Protein AF-A0AAD5AHT9-F1 (afdb_monomer)

InterPro domains:
  IPR001863 Glypican [PF01153] (102-291)
  IPR001863 Glypican [PTHR10822] (102-290)
  IPR036790 Frizzled cysteine-rich domain superfamily [SSF63501] (239-284)

Secondary structure (DSSP, 8-state):
--------------------------SSSSTTTHHHHHHHHHHHHHHTTS---SHHHHHHHHHHHHHHHHHHHHHHHHHHHHHTTS-SS-SSS-------HHHHHHHHHHHHHHHHHHHHHHHHTHHHHTTTHHHHHHHHHHHHHHTT----HHHHHHHHHHHHHHHHHHHHTTTSPPPHHHHHHHHHHHHHH-TTTTHHHHHHHHHHHHHHHHHHHHHHHHHHHHHHHHHTT-PPPHHHHHHHHHHHTHHHHTT-SS-PPPHHHHHHHHHHHTHHHHTTHHHHHHHHHHHHHHHHHHHHHHHHHHHHTT-

Nearest PDB structures (foldseek):
  4ywt-assembly4_D  TM=7.785E-01  e=5.151E-11  Homo sapiens
  4bwe-assembly4_D  TM=7.833E-01  e=8.887E-11  Homo sapiens
  4bwe-assembly2_B  TM=7.949E-01  e=1.388E-10  Homo sapiens
  3odn-assembly1_A  TM=7.698E-01  e=1.533E-10  Drosophila melanogaster
  4ad7-assembly4_D  TM=7.527E-01  e=2.064E-10  Homo sapiens

Mean predicted aligned error: 17.93 Å

Foldseek 3Di:
DDDDDDDDDDDDDDDDDDDDDDDDDDPPPPVVVVVVVVVVVVVVVVVVVVPPPPVVVVVVVVVVVVLVVVLVVVLVVLVVVLCVVPDDPDPDDDPDCPPLLLVVVLVLLVVLLVLLVVLCCVVVNPLCVVVVVLVVVLSVLLNCVLVPHPDDLLVSLVVSVLVVVVSVCCVVCVVDDDDPVNSVVCVVCCVVVVPVPCCSVVVSVLSVLLSVLSSCLSVLVVVVVVVSVVLSPDRWDPVLSVLVCCQPPVCVVVVNDPDHGDPVSVVVSVCVRCVVVVVCVVVVCVSVVCNVVSVVSNVSSVVVSVVSSVD

pLDDT: mean 70.24, std 22.36, range [27.34, 94.19]

Sequence (311 aa):
MTRKKKDGENEEDEDEVDEEDEYGQDEEDEDRKDTNEKAEEDENGRMRKLNGNEDENDEEDKDEKDKDKKDKDVEDEQIEEDNDGEDEEAENGQGEEDGNGQE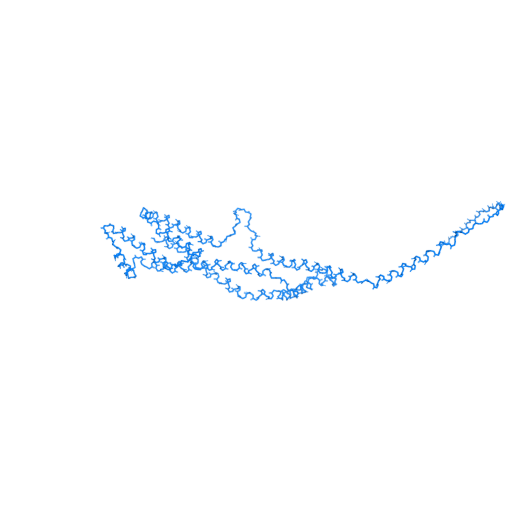FFLELLDNSEKSLNHMFVRTYGNLFIQNSEIFEDLFSELRRYYTGGNVNLEEMLGDFWAKLLEKMLQLLNSQFSFTDEYFECVSKYTDQLKPFGDTPHKLKVQITRALAAARTLVQGLMVGREVANRVAKVNVSPGCSKALTRMFYCPYCGGFVDLKPCRSYCQNVMKGCLANQADLDPEWNVFIGSFPHSLSAVYVLYMFCDLILAL

Structure (mmCIF, N/CA/C/O backbone):
data_AF-A0AAD5AHT9-F1
#
_entry.id   AF-A0AAD5AHT9-F1
#
loop_
_atom_site.group_PDB
_atom_site.id
_atom_site.type_symbol
_atom_site.label_atom_id
_atom_site.label_alt_id
_atom_site.label_comp_id
_atom_site.label_asym_id
_atom_site.label_entity_id
_atom_site.label_seq_id
_atom_site.pdbx_PDB_ins_code
_atom_site.Cartn_x
_atom_site.Cartn_y
_atom_site.Cartn_z
_atom_site.occupancy
_atom_site.B_iso_or_equiv
_atom_site.auth_seq_id
_atom_site.auth_comp_id
_atom_site.auth_asym_id
_atom_site.auth_atom_id
_atom_site.pdbx_PDB_model_num
ATOM 1 N N . MET A 1 1 ? 35.259 48.152 -95.025 1.00 35.50 1 MET A N 1
ATOM 2 C CA . MET A 1 1 ? 36.166 48.080 -96.192 1.00 35.50 1 MET A CA 1
ATOM 3 C C . MET A 1 1 ? 37.215 49.174 -96.072 1.00 35.50 1 MET A C 1
ATOM 5 O O . MET A 1 1 ? 36.844 50.326 -95.914 1.00 35.50 1 MET A O 1
ATOM 9 N N . THR A 1 2 ? 38.489 48.773 -96.149 1.00 36.78 2 THR A N 1
ATOM 10 C CA . THR A 1 2 ? 39.709 49.582 -96.378 1.00 36.78 2 THR A CA 1
ATOM 11 C C . THR A 1 2 ? 40.069 50.724 -95.418 1.00 36.78 2 THR A C 1
ATOM 13 O O . THR A 1 2 ? 39.383 51.739 -95.385 1.00 36.78 2 THR A O 1
ATOM 16 N N . ARG A 1 3 ? 41.268 50.631 -94.819 1.00 27.34 3 ARG A N 1
ATOM 17 C CA . ARG A 1 3 ? 42.400 51.599 -94.888 1.00 27.34 3 ARG A CA 1
ATOM 18 C C . ARG A 1 3 ? 43.568 51.025 -94.048 1.00 27.34 3 ARG A C 1
ATOM 20 O O . ARG A 1 3 ? 43.296 50.500 -92.982 1.00 27.34 3 ARG A O 1
ATOM 27 N N . LYS A 1 4 ? 44.803 50.854 -94.567 1.00 31.34 4 LYS A N 1
ATOM 28 C CA . LYS A 1 4 ? 45.859 51.873 -94.866 1.00 31.34 4 LYS A CA 1
ATOM 29 C C . LYS A 1 4 ? 46.182 52.686 -93.600 1.00 31.34 4 LYS A C 1
ATOM 31 O O . LYS A 1 4 ? 45.239 53.128 -92.970 1.00 31.34 4 LYS A O 1
ATOM 36 N N . LYS A 1 5 ? 47.409 53.024 -93.201 1.00 34.28 5 LYS A N 1
ATOM 37 C CA . LYS A 1 5 ? 48.757 53.188 -93.796 1.00 34.28 5 LYS A CA 1
ATOM 38 C C . LYS A 1 5 ? 49.670 53.561 -92.569 1.00 34.28 5 LYS A C 1
ATOM 40 O O . LYS A 1 5 ? 49.091 54.008 -91.587 1.00 34.28 5 LYS A O 1
ATOM 45 N N . LYS A 1 6 ? 50.979 53.227 -92.504 1.00 32.97 6 LYS A N 1
ATOM 46 C CA . LYS A 1 6 ? 52.147 54.105 -92.850 1.00 32.97 6 LYS A CA 1
ATOM 47 C C . LYS A 1 6 ? 52.210 55.366 -91.948 1.00 32.97 6 LYS A C 1
ATOM 49 O O . LYS A 1 6 ? 51.162 55.939 -91.703 1.00 32.97 6 LYS A O 1
ATOM 54 N N . ASP A 1 7 ? 53.308 55.856 -91.384 1.00 30.92 7 ASP A N 1
ATOM 55 C CA . ASP A 1 7 ? 54.740 55.997 -91.714 1.00 30.92 7 ASP A CA 1
ATOM 56 C C . ASP A 1 7 ? 55.450 56.275 -90.343 1.00 30.92 7 ASP A C 1
ATOM 58 O O . ASP A 1 7 ? 54.752 56.614 -89.390 1.00 30.92 7 ASP A O 1
ATOM 62 N N . GLY A 1 8 ? 56.744 56.081 -90.073 1.00 30.16 8 GLY A N 1
ATOM 63 C CA . GLY A 1 8 ? 57.942 56.332 -90.878 1.00 30.16 8 GLY A CA 1
ATOM 64 C C . GLY A 1 8 ? 58.622 57.640 -90.427 1.00 30.16 8 GLY A C 1
ATOM 65 O O . GLY A 1 8 ? 57.911 58.613 -90.204 1.00 30.16 8 GLY A O 1
ATOM 66 N N . GLU A 1 9 ? 59.965 57.613 -90.384 1.00 33.44 9 GLU A N 1
ATOM 67 C CA . GLU A 1 9 ? 60.947 58.724 -90.254 1.00 33.44 9 GLU A CA 1
ATOM 68 C C . GLU A 1 9 ? 61.362 59.105 -88.809 1.00 33.44 9 GLU A C 1
ATOM 70 O O . GLU A 1 9 ? 60.505 59.252 -87.944 1.00 33.44 9 GLU A O 1
ATOM 75 N N . ASN A 1 10 ? 62.642 59.291 -88.444 1.00 28.75 10 ASN A N 1
ATOM 76 C CA . ASN A 1 10 ? 63.934 59.336 -89.166 1.00 28.75 10 ASN A CA 1
ATOM 77 C C . ASN A 1 10 ? 65.096 59.286 -88.126 1.00 28.75 10 ASN A C 1
ATOM 79 O O . ASN A 1 10 ? 64.847 59.661 -86.981 1.00 28.75 10 ASN A O 1
ATOM 83 N N . GLU A 1 11 ? 66.227 58.603 -88.404 1.00 33.28 11 GLU A N 1
ATOM 84 C CA . GLU A 1 11 ? 67.582 59.147 -88.766 1.00 33.28 11 GLU A CA 1
ATOM 85 C C . GLU A 1 11 ? 68.204 60.044 -87.670 1.00 33.28 11 GLU A C 1
ATOM 87 O O . GLU A 1 11 ? 67.501 60.877 -87.111 1.00 33.28 11 GLU A O 1
ATOM 92 N N . GLU A 1 12 ? 69.480 60.025 -87.274 1.00 32.91 12 GLU A N 1
ATOM 93 C CA . GLU A 1 12 ? 70.781 59.414 -87.636 1.00 32.91 12 GLU A CA 1
ATOM 94 C C . GLU A 1 12 ? 71.684 59.719 -86.400 1.00 32.91 12 GLU A C 1
ATOM 96 O O . GLU A 1 12 ? 71.485 60.744 -85.744 1.00 32.91 12 GLU A O 1
ATOM 101 N N . ASP A 1 13 ? 72.389 58.736 -85.836 1.00 30.25 13 ASP A N 1
ATOM 102 C CA . ASP A 1 13 ? 73.846 58.497 -85.931 1.00 30.25 13 ASP A CA 1
ATOM 103 C C . ASP A 1 13 ? 74.769 59.659 -85.502 1.00 30.25 13 ASP A C 1
ATOM 105 O O . ASP A 1 13 ? 74.733 60.732 -86.090 1.00 30.25 13 ASP A O 1
ATOM 109 N N . GLU A 1 14 ? 75.634 59.398 -84.508 1.00 32.56 14 GLU A N 1
ATOM 110 C CA . GLU A 1 14 ? 77.026 59.894 -84.413 1.00 32.56 14 GLU A CA 1
ATOM 111 C C . GLU A 1 14 ? 77.779 59.159 -83.269 1.00 32.56 14 GLU A C 1
ATOM 113 O O . GLU A 1 14 ? 77.597 59.446 -82.087 1.00 32.56 14 GLU A O 1
ATOM 118 N N . ASP A 1 15 ? 78.489 58.097 -83.670 1.00 30.47 15 ASP A N 1
ATOM 119 C CA . ASP A 1 15 ? 79.901 57.708 -83.447 1.00 30.47 15 ASP A CA 1
ATOM 120 C C . ASP A 1 15 ? 80.700 57.924 -82.127 1.00 30.47 15 ASP A C 1
ATOM 122 O O . ASP A 1 15 ? 80.578 58.914 -81.415 1.00 30.47 15 ASP A O 1
ATOM 126 N N . GLU A 1 16 ? 81.656 56.982 -81.972 1.00 32.25 16 GLU A N 1
ATOM 127 C CA . GLU A 1 16 ? 82.880 56.874 -81.128 1.00 32.25 16 GLU A CA 1
ATOM 128 C C . GLU A 1 16 ? 82.761 56.080 -79.791 1.00 32.25 16 GLU A C 1
ATOM 130 O O . GLU A 1 16 ? 82.118 56.548 -78.856 1.00 32.25 16 GLU A O 1
ATOM 135 N N . VAL A 1 17 ? 83.230 54.817 -79.614 1.00 30.42 17 VAL A N 1
ATOM 136 C CA . VAL A 1 17 ? 84.519 54.106 -79.929 1.00 30.42 17 VAL A CA 1
ATOM 137 C C . VAL A 1 17 ? 85.671 54.706 -79.100 1.00 30.42 17 VAL A C 1
ATOM 139 O O . VAL A 1 17 ? 85.875 55.907 -79.184 1.00 30.42 17 VAL A O 1
ATOM 142 N N . ASP A 1 18 ? 86.498 54.048 -78.281 1.00 30.16 18 ASP A N 1
ATOM 143 C CA . ASP A 1 18 ? 86.775 52.676 -77.816 1.00 30.16 18 ASP A CA 1
ATOM 144 C C . ASP A 1 18 ? 87.644 52.830 -76.535 1.00 30.16 18 ASP A C 1
ATOM 146 O O . ASP A 1 18 ? 88.311 53.854 -76.392 1.00 30.16 18 ASP A O 1
ATOM 150 N N . GLU A 1 19 ? 87.672 51.841 -75.631 1.00 33.06 19 GLU A N 1
ATOM 151 C CA . GLU A 1 19 ? 88.914 51.199 -75.129 1.00 33.06 19 GLU A CA 1
ATOM 152 C C . GLU A 1 19 ? 88.630 50.210 -73.972 1.00 33.06 19 GLU A C 1
ATOM 154 O O . GLU A 1 19 ? 88.207 50.562 -72.871 1.00 33.06 19 GLU A O 1
ATOM 159 N N . GLU A 1 20 ? 88.837 48.949 -74.349 1.00 30.64 20 GLU A N 1
ATOM 160 C CA . GLU A 1 20 ? 89.205 47.705 -73.659 1.00 30.64 20 GLU A CA 1
ATOM 161 C C . GLU A 1 20 ? 89.665 47.777 -72.181 1.00 30.64 20 GLU A C 1
ATOM 163 O O . GLU A 1 20 ? 90.483 48.609 -71.804 1.00 30.64 20 GLU A O 1
ATOM 168 N N . ASP A 1 21 ? 89.168 46.849 -71.342 1.00 30.23 21 ASP A N 1
ATOM 169 C CA . ASP A 1 21 ? 89.981 45.752 -70.764 1.00 30.23 21 ASP A CA 1
ATOM 170 C C . ASP A 1 21 ? 89.249 44.976 -69.635 1.00 30.23 21 ASP A C 1
ATOM 172 O O . ASP A 1 21 ? 89.055 45.462 -68.525 1.00 30.23 21 ASP A O 1
ATOM 176 N N . GLU A 1 22 ? 88.850 43.748 -69.992 1.00 33.94 22 GLU A N 1
ATOM 177 C CA . GLU A 1 22 ? 88.986 42.441 -69.310 1.00 33.94 22 GLU A CA 1
ATOM 178 C C . GLU A 1 22 ? 88.694 42.217 -67.794 1.00 33.94 22 GLU A C 1
ATOM 180 O O . GLU A 1 22 ? 89.069 42.992 -66.921 1.00 33.94 22 GLU A O 1
ATOM 185 N N . TYR A 1 23 ? 88.161 41.006 -67.520 1.00 31.31 23 TYR A N 1
ATOM 186 C CA . TYR A 1 23 ? 87.681 40.361 -66.269 1.00 31.31 23 TYR A CA 1
ATOM 187 C C . TYR A 1 23 ? 86.207 40.654 -65.923 1.00 31.31 23 TYR A C 1
ATOM 189 O O . TYR A 1 23 ? 85.861 41.771 -65.578 1.00 31.31 23 TYR A O 1
ATOM 197 N N . GLY A 1 24 ? 85.253 39.720 -65.922 1.00 33.62 24 GLY A N 1
ATOM 198 C CA . GLY A 1 24 ? 85.266 38.265 -66.042 1.00 33.62 24 GLY A CA 1
ATOM 199 C C . GLY A 1 24 ? 83.993 37.715 -65.375 1.00 33.62 24 GLY A C 1
ATOM 200 O O . GLY A 1 24 ? 83.681 38.132 -64.272 1.00 33.62 24 GLY A O 1
ATOM 201 N N . GLN A 1 25 ? 83.303 36.792 -66.058 1.00 46.47 25 GLN A N 1
ATOM 202 C CA . GLN A 1 25 ? 82.467 35.715 -65.495 1.00 46.47 25 GLN A CA 1
ATOM 203 C C . GLN A 1 25 ? 81.404 36.095 -64.441 1.00 46.47 25 GLN A C 1
ATOM 205 O O . GLN A 1 25 ? 81.721 36.002 -63.268 1.00 46.47 25 GLN A O 1
ATOM 210 N N . ASP A 1 26 ? 80.148 36.389 -64.822 1.00 43.53 26 ASP A N 1
ATOM 211 C CA . ASP A 1 26 ? 79.025 36.417 -63.848 1.00 43.53 26 ASP A CA 1
ATOM 212 C C . ASP A 1 26 ? 77.586 36.229 -64.418 1.00 43.53 26 ASP A C 1
ATOM 214 O O . ASP A 1 26 ? 76.627 36.440 -63.687 1.00 43.53 26 ASP A O 1
ATOM 218 N N . GLU A 1 27 ? 77.358 35.783 -65.669 1.00 42.41 27 GLU A N 1
ATOM 219 C CA . GLU A 1 27 ? 75.971 35.660 -66.208 1.00 42.41 27 GLU A CA 1
ATOM 220 C C . GLU A 1 27 ? 75.638 34.352 -66.965 1.00 42.41 27 GLU A C 1
ATOM 222 O O . GLU A 1 27 ? 74.689 34.301 -67.741 1.00 42.41 27 GLU A O 1
ATOM 227 N N . GLU A 1 28 ? 76.352 33.247 -66.716 1.00 44.19 28 GLU A N 1
ATOM 228 C CA . GLU A 1 28 ? 75.927 31.909 -67.201 1.00 44.19 28 GLU A CA 1
ATOM 229 C C . GLU A 1 28 ? 75.549 30.922 -66.069 1.00 44.19 28 GLU A C 1
ATOM 231 O O . GLU A 1 28 ? 75.275 29.750 -66.331 1.00 44.19 28 GLU A O 1
ATOM 236 N N . ASP A 1 29 ? 75.466 31.392 -64.814 1.00 42.50 29 ASP A N 1
ATOM 237 C CA . ASP A 1 29 ? 75.153 30.576 -63.622 1.00 42.50 29 ASP A CA 1
ATOM 238 C C . ASP A 1 29 ? 73.731 30.779 -63.040 1.00 42.50 29 ASP A C 1
ATOM 240 O O . ASP A 1 29 ? 73.363 30.082 -62.087 1.00 42.50 29 ASP A O 1
ATOM 244 N N . GLU A 1 30 ? 72.892 31.661 -63.605 1.00 44.91 30 GLU A N 1
ATOM 245 C CA . GLU A 1 30 ? 71.495 31.836 -63.146 1.00 44.91 30 GLU A CA 1
ATOM 246 C C . GLU A 1 30 ? 70.483 30.910 -63.855 1.00 44.91 30 GLU A C 1
ATOM 248 O O . GLU A 1 30 ? 69.597 30.371 -63.196 1.00 44.91 30 GLU A O 1
ATOM 253 N N . ASP A 1 31 ? 70.672 30.549 -65.130 1.00 42.12 31 ASP A N 1
ATOM 254 C CA . ASP A 1 31 ? 69.712 29.682 -65.852 1.00 42.12 31 ASP A CA 1
ATOM 255 C C . ASP A 1 31 ? 69.856 28.168 -65.552 1.00 42.12 31 ASP A C 1
ATOM 257 O O . ASP A 1 31 ? 69.001 27.349 -65.917 1.00 42.12 31 ASP A O 1
ATOM 261 N N . ARG A 1 32 ? 70.922 27.753 -64.848 1.00 42.69 32 ARG A N 1
ATOM 262 C CA . ARG A 1 32 ? 71.144 26.345 -64.450 1.00 42.69 32 ARG A CA 1
ATOM 263 C C . ARG A 1 32 ? 70.692 26.020 -63.023 1.00 42.69 32 ARG A C 1
ATOM 265 O O . ARG A 1 32 ? 70.650 24.842 -62.665 1.00 42.69 32 ARG A O 1
ATOM 272 N N . LYS A 1 33 ? 70.328 27.023 -62.217 1.00 43.31 33 LYS A N 1
ATOM 273 C CA . LYS A 1 33 ? 69.711 26.809 -60.894 1.00 43.31 33 LYS A CA 1
ATOM 274 C C . LYS A 1 33 ? 68.194 26.636 -60.994 1.00 43.31 33 LYS A C 1
ATOM 276 O O . LYS A 1 33 ? 67.670 25.688 -60.413 1.00 43.31 33 LYS A O 1
ATOM 281 N N . ASP A 1 34 ? 67.529 27.400 -61.856 1.00 44.69 34 ASP A N 1
ATOM 282 C CA . ASP A 1 34 ? 66.066 27.339 -62.015 1.00 44.69 34 ASP A CA 1
ATOM 283 C C . ASP A 1 34 ? 65.551 26.056 -62.690 1.00 44.69 34 ASP A C 1
ATOM 285 O O . ASP A 1 34 ? 64.390 25.669 -62.531 1.00 44.69 34 ASP A O 1
ATOM 289 N N . THR A 1 35 ? 66.404 25.342 -63.430 1.00 49.34 35 THR A N 1
ATOM 290 C CA . THR A 1 35 ? 66.031 24.061 -64.057 1.00 49.34 35 THR A CA 1
ATOM 291 C C . THR A 1 35 ? 66.242 22.842 -63.156 1.00 49.34 35 THR A C 1
ATOM 293 O O . THR A 1 35 ? 65.642 21.801 -63.423 1.00 49.34 35 THR A O 1
ATOM 296 N N . ASN A 1 36 ? 67.017 22.960 -62.070 1.00 44.22 36 ASN A N 1
ATOM 297 C CA . ASN A 1 36 ? 67.243 21.868 -61.114 1.00 44.22 36 ASN A CA 1
ATOM 298 C C . ASN A 1 36 ? 66.326 21.959 -59.877 1.00 44.22 36 ASN A C 1
ATOM 300 O O . ASN A 1 36 ? 65.909 20.923 -59.367 1.00 44.22 36 ASN A O 1
ATOM 304 N N . GLU A 1 37 ? 65.917 23.163 -59.456 1.00 46.12 37 GLU A N 1
ATOM 305 C CA . GLU A 1 37 ? 64.915 23.343 -58.385 1.00 46.12 37 GLU A CA 1
ATOM 306 C C . GLU A 1 37 ? 63.532 22.805 -58.803 1.00 46.12 37 GLU A C 1
ATOM 308 O O . GLU A 1 37 ? 62.828 22.164 -58.025 1.00 46.12 37 GLU A O 1
ATOM 313 N N . LYS A 1 38 ? 63.183 22.946 -60.088 1.00 43.34 38 LYS A N 1
ATOM 314 C CA . LYS A 1 38 ? 61.909 22.464 -60.646 1.00 43.34 38 LYS A CA 1
ATOM 315 C C . LYS A 1 38 ? 61.847 20.944 -60.856 1.00 43.34 38 LYS A C 1
ATOM 317 O O . LYS A 1 38 ? 60.758 20.395 -60.996 1.00 43.34 38 LYS A O 1
ATOM 322 N N . ALA A 1 39 ? 62.995 20.262 -60.889 1.00 44.88 39 ALA A N 1
ATOM 323 C CA . ALA A 1 39 ? 63.073 18.805 -61.022 1.00 44.88 39 ALA A CA 1
ATOM 324 C C . ALA A 1 39 ? 63.055 18.089 -59.655 1.00 44.88 39 ALA A C 1
ATOM 326 O O . ALA A 1 39 ? 62.464 17.013 -59.546 1.00 44.88 39 ALA A O 1
ATOM 327 N N . GLU A 1 40 ? 63.615 18.696 -58.599 1.00 45.56 40 GLU A N 1
ATOM 328 C CA . GLU A 1 40 ? 63.532 18.165 -57.226 1.00 45.56 40 GLU A CA 1
ATOM 329 C C . GLU A 1 40 ? 62.139 18.351 -56.586 1.00 45.56 40 GLU A C 1
ATOM 331 O O . GLU A 1 40 ? 61.738 17.542 -55.742 1.00 45.56 40 GLU A O 1
ATOM 336 N N . GLU A 1 41 ? 61.351 19.347 -57.012 1.00 47.91 41 GLU A N 1
ATOM 337 C CA . GLU A 1 41 ? 59.953 19.509 -56.573 1.00 47.91 41 GLU A CA 1
ATOM 338 C C . GLU A 1 41 ? 58.996 18.461 -57.177 1.00 47.91 41 GLU A C 1
ATOM 340 O O . GLU A 1 41 ? 58.074 18.005 -56.493 1.00 47.91 41 GLU A O 1
ATOM 345 N N . ASP A 1 42 ? 59.237 18.000 -58.410 1.00 49.56 42 ASP A N 1
ATOM 346 C CA . ASP A 1 42 ? 58.380 17.011 -59.086 1.00 49.56 42 ASP A CA 1
ATOM 347 C C . ASP A 1 42 ? 58.656 15.558 -58.629 1.00 49.56 42 ASP A C 1
ATOM 349 O O . ASP A 1 42 ? 57.725 14.746 -58.549 1.00 49.56 42 ASP A O 1
ATOM 353 N N . GLU A 1 43 ? 59.891 15.209 -58.233 1.00 47.09 43 GLU A N 1
ATOM 354 C CA . GLU A 1 43 ? 60.187 13.905 -57.602 1.00 47.09 43 GLU A CA 1
ATOM 355 C C . GLU A 1 43 ? 59.699 13.833 -56.143 1.00 47.09 43 GLU A C 1
ATOM 357 O O . GLU A 1 43 ? 59.099 12.826 -55.744 1.00 47.09 43 GLU A O 1
ATOM 362 N N . ASN A 1 44 ? 59.824 14.919 -55.367 1.00 42.34 44 ASN A N 1
ATOM 363 C CA . ASN A 1 44 ? 59.235 15.001 -54.023 1.00 42.34 44 ASN A CA 1
ATOM 364 C C . ASN A 1 44 ? 57.696 15.055 -54.052 1.00 42.34 44 ASN A C 1
ATOM 366 O O . ASN A 1 44 ? 57.040 14.504 -53.162 1.00 42.34 44 ASN A O 1
ATOM 370 N N . GLY A 1 45 ? 57.097 15.641 -55.094 1.00 43.75 45 GLY A N 1
ATOM 371 C CA . GLY A 1 45 ? 55.649 15.627 -55.327 1.00 43.75 45 GLY A CA 1
ATOM 372 C C . GLY A 1 45 ? 55.093 14.247 -55.706 1.00 43.75 45 GLY A C 1
ATOM 373 O O . GLY A 1 45 ? 53.937 13.937 -55.402 1.00 43.75 45 GLY A O 1
ATOM 374 N N . ARG A 1 46 ? 55.910 13.379 -56.320 1.00 42.28 46 ARG A N 1
ATOM 375 C CA . ARG A 1 46 ? 55.515 12.013 -56.707 1.00 42.28 46 ARG A CA 1
ATOM 376 C C . ARG A 1 46 ? 55.760 10.977 -55.605 1.00 42.28 46 ARG A C 1
ATOM 378 O O . ARG A 1 46 ? 54.957 10.056 -55.481 1.00 42.28 46 ARG A O 1
ATOM 385 N N . MET A 1 47 ? 56.778 11.164 -54.758 1.00 41.38 47 MET A N 1
ATOM 386 C CA . MET A 1 47 ? 57.003 10.342 -53.554 1.00 41.38 47 MET A CA 1
ATOM 387 C C . MET A 1 47 ? 56.027 10.657 -52.407 1.00 41.38 47 MET A C 1
ATOM 389 O O . MET A 1 47 ? 55.696 9.757 -51.639 1.00 41.38 47 MET A O 1
ATOM 393 N N . ARG A 1 48 ? 55.462 11.875 -52.324 1.00 46.00 48 ARG A N 1
ATOM 394 C CA . ARG A 1 48 ? 54.346 12.170 -51.395 1.00 46.00 48 ARG A CA 1
ATOM 395 C C . ARG A 1 48 ? 53.018 11.520 -51.798 1.00 46.00 48 ARG A C 1
ATOM 397 O O . ARG A 1 48 ? 52.207 11.235 -50.930 1.00 46.00 48 ARG A O 1
ATOM 404 N N . LYS A 1 49 ? 52.804 11.217 -53.085 1.00 46.19 49 LYS A N 1
ATOM 405 C CA . LYS A 1 49 ? 51.576 10.555 -53.578 1.00 46.19 49 LYS A CA 1
ATOM 406 C C . LYS A 1 49 ? 51.572 9.028 -53.451 1.00 46.19 49 LYS A C 1
ATOM 408 O O . LYS A 1 49 ? 50.560 8.410 -53.758 1.00 46.19 49 LYS A O 1
ATOM 413 N N . LEU A 1 50 ? 52.676 8.417 -53.018 1.00 44.50 50 LEU A N 1
ATOM 414 C CA . LEU A 1 50 ? 52.748 6.975 -52.745 1.00 44.50 50 LEU A CA 1
ATOM 415 C C . LEU A 1 50 ? 52.838 6.644 -51.245 1.00 44.50 50 LEU A C 1
ATOM 417 O O . LEU A 1 50 ? 52.751 5.474 -50.895 1.00 44.50 50 LEU A O 1
ATOM 421 N N . ASN A 1 51 ? 52.939 7.659 -50.378 1.00 43.50 51 ASN A N 1
ATOM 422 C CA . ASN A 1 51 ? 52.886 7.530 -48.916 1.00 43.50 51 ASN A CA 1
ATOM 423 C C . ASN A 1 51 ? 51.642 8.212 -48.304 1.00 43.50 51 ASN A C 1
ATOM 425 O O . ASN A 1 51 ? 51.647 8.561 -47.128 1.00 43.50 51 ASN A O 1
ATOM 429 N N . GLY A 1 52 ? 50.573 8.397 -49.083 1.00 39.47 52 GLY A N 1
ATOM 430 C CA . GLY A 1 52 ? 49.268 8.835 -48.580 1.00 39.47 52 GLY A CA 1
ATOM 431 C C . GLY A 1 52 ? 48.520 7.686 -47.904 1.00 39.47 52 GLY A C 1
ATOM 432 O O . GLY A 1 52 ? 47.552 7.188 -48.456 1.00 39.47 52 GLY A O 1
ATOM 433 N N . ASN A 1 53 ? 49.004 7.260 -46.736 1.00 43.06 53 ASN A N 1
ATOM 434 C CA . ASN A 1 53 ? 48.273 6.423 -45.773 1.00 43.06 53 ASN A CA 1
ATOM 435 C C . ASN A 1 53 ? 47.703 7.282 -44.618 1.00 43.06 53 ASN A C 1
ATOM 437 O O . ASN A 1 53 ? 47.427 6.765 -43.537 1.00 43.06 53 ASN A O 1
ATOM 441 N N . GLU A 1 54 ? 47.579 8.598 -44.812 1.00 43.09 54 GLU A N 1
ATOM 442 C CA . GLU A 1 54 ? 47.053 9.528 -43.798 1.00 43.09 54 GLU A CA 1
ATOM 443 C C . GLU A 1 54 ? 45.615 9.990 -44.106 1.00 43.09 54 GLU A C 1
ATOM 445 O O . GLU A 1 54 ? 44.882 10.293 -43.175 1.00 43.09 54 GLU A O 1
ATOM 450 N N . ASP A 1 55 ? 45.146 9.914 -45.359 1.00 39.66 55 ASP A N 1
ATOM 451 C CA . ASP A 1 55 ? 43.781 10.342 -45.717 1.00 39.66 55 ASP A CA 1
ATOM 452 C C . ASP A 1 55 ? 42.699 9.263 -45.471 1.00 39.66 55 ASP A C 1
ATOM 454 O O . ASP A 1 55 ? 41.537 9.607 -45.279 1.00 39.66 55 ASP A O 1
ATOM 458 N N . GLU A 1 56 ? 43.052 7.968 -45.427 1.00 40.91 56 GLU A N 1
ATOM 459 C CA . GLU A 1 56 ? 42.092 6.902 -45.060 1.00 40.91 56 GLU A CA 1
ATOM 460 C C . GLU A 1 56 ? 41.800 6.894 -43.547 1.00 40.91 56 GLU A C 1
ATOM 462 O O . GLU A 1 56 ? 40.675 6.610 -43.146 1.00 40.91 56 GLU A O 1
ATOM 467 N N . ASN A 1 57 ? 42.770 7.287 -42.710 1.00 36.62 57 ASN A N 1
ATOM 468 C CA . ASN A 1 57 ? 42.584 7.354 -41.257 1.00 36.62 57 ASN A CA 1
ATOM 469 C C . ASN A 1 57 ? 41.798 8.605 -40.823 1.00 36.62 57 ASN A C 1
ATOM 471 O O . ASN A 1 57 ? 41.056 8.534 -39.856 1.00 36.62 57 ASN A O 1
ATOM 475 N N . ASP A 1 58 ? 41.897 9.731 -41.542 1.00 39.47 58 ASP A N 1
ATOM 476 C CA . ASP A 1 58 ? 41.171 10.971 -41.206 1.00 39.47 58 ASP A CA 1
ATOM 477 C C . ASP A 1 58 ? 39.681 10.954 -41.622 1.00 39.47 58 ASP A C 1
ATOM 479 O O . ASP A 1 58 ? 38.864 11.668 -41.026 1.00 39.47 58 ASP A O 1
ATOM 483 N N . GLU A 1 59 ? 39.305 10.173 -42.646 1.00 43.62 59 GLU A N 1
ATOM 484 C CA . GLU A 1 59 ? 37.896 9.868 -42.952 1.00 43.62 59 GLU A CA 1
ATOM 485 C C . GLU A 1 59 ? 37.332 8.834 -41.965 1.00 43.62 59 GLU A C 1
ATOM 487 O O . GLU A 1 59 ? 36.253 9.070 -41.420 1.00 43.62 59 GLU A O 1
ATOM 492 N N . GLU A 1 60 ? 38.086 7.775 -41.633 1.00 42.44 60 GLU A N 1
ATOM 493 C CA . GLU A 1 60 ? 37.694 6.816 -40.587 1.00 42.44 60 GLU A CA 1
ATOM 494 C C . GLU A 1 60 ? 37.565 7.480 -39.197 1.00 42.44 60 GLU A C 1
ATOM 496 O O . GLU A 1 60 ? 36.583 7.224 -38.504 1.00 42.44 60 GLU A O 1
ATOM 501 N N . ASP A 1 61 ? 38.454 8.408 -38.816 1.00 41.62 61 ASP A N 1
ATOM 502 C CA . ASP A 1 61 ? 38.426 9.128 -37.527 1.00 41.62 61 ASP A CA 1
ATOM 503 C C . ASP A 1 61 ? 37.286 10.163 -37.427 1.00 41.62 61 ASP A C 1
ATOM 505 O O . ASP A 1 61 ? 36.792 10.462 -36.330 1.00 41.62 61 ASP A O 1
ATOM 509 N N . LYS A 1 62 ? 36.863 10.758 -38.554 1.00 45.00 62 LYS A N 1
ATOM 510 C CA . LYS A 1 62 ? 35.663 11.616 -38.606 1.00 45.00 62 LYS A CA 1
ATOM 511 C C . LYS A 1 62 ? 34.395 10.781 -38.534 1.00 45.00 62 LYS A C 1
ATOM 513 O O . LYS A 1 62 ? 33.490 11.143 -37.783 1.00 45.00 62 LYS A O 1
ATOM 518 N N . ASP A 1 63 ? 34.360 9.663 -39.252 1.00 49.56 63 ASP A N 1
ATOM 519 C CA . ASP A 1 63 ? 33.249 8.719 -39.222 1.00 49.56 63 ASP A CA 1
ATOM 520 C C . ASP A 1 63 ? 33.100 8.066 -37.837 1.00 49.56 63 ASP A C 1
ATOM 522 O O . ASP A 1 63 ? 31.975 7.872 -37.377 1.00 49.56 63 ASP A O 1
ATOM 526 N N . GLU A 1 64 ? 34.199 7.786 -37.127 1.00 52.56 64 GLU A N 1
ATOM 527 C CA . GLU A 1 64 ? 34.188 7.236 -35.764 1.00 52.56 64 GLU A CA 1
ATOM 528 C C . GLU A 1 64 ? 33.740 8.284 -34.728 1.00 52.56 64 GLU A C 1
ATOM 530 O O . GLU A 1 64 ? 32.869 7.998 -33.907 1.00 52.56 64 GLU A O 1
ATOM 535 N N . LYS A 1 65 ? 34.203 9.542 -34.827 1.00 44.81 65 LYS A N 1
ATOM 536 C CA . LYS A 1 65 ? 33.729 10.642 -33.958 1.00 44.81 65 LYS A CA 1
ATOM 537 C C . LYS A 1 65 ? 32.267 11.018 -34.181 1.00 44.81 65 LYS A C 1
ATOM 539 O O . LYS A 1 65 ? 31.564 11.316 -33.214 1.00 44.81 65 LYS A O 1
ATOM 544 N N . ASP A 1 66 ? 31.802 11.032 -35.428 1.00 52.78 66 ASP A N 1
ATOM 545 C CA . ASP A 1 66 ? 30.399 11.311 -35.737 1.00 52.78 66 ASP A CA 1
ATOM 546 C C . ASP A 1 66 ? 29.489 10.147 -35.330 1.00 52.78 66 ASP A C 1
ATOM 548 O O . ASP A 1 66 ? 28.332 10.378 -34.979 1.00 52.78 66 ASP A O 1
ATOM 552 N N . LYS A 1 67 ? 30.002 8.913 -35.330 1.00 47.59 67 LYS A N 1
ATOM 553 C CA . LYS A 1 67 ? 29.308 7.722 -34.832 1.00 47.59 67 LYS A CA 1
ATOM 554 C C . LYS A 1 67 ? 29.198 7.715 -33.305 1.00 47.59 67 LYS A C 1
ATOM 556 O O . LYS A 1 67 ? 28.091 7.554 -32.802 1.00 47.59 67 LYS A O 1
ATOM 561 N N . ASP A 1 68 ? 30.280 8.011 -32.583 1.00 50.69 68 ASP A N 1
ATOM 562 C CA . ASP A 1 68 ? 30.282 8.124 -31.114 1.00 50.69 68 ASP A CA 1
ATOM 563 C C . ASP A 1 68 ? 29.374 9.253 -30.606 1.00 50.69 68 ASP A C 1
ATOM 565 O O . ASP A 1 68 ? 28.733 9.135 -29.561 1.00 50.69 68 ASP A O 1
ATOM 569 N N . LYS A 1 69 ? 29.301 10.368 -31.343 1.00 48.19 69 LYS A N 1
ATOM 570 C CA . LYS A 1 69 ? 28.423 11.492 -31.001 1.00 48.19 69 LYS A CA 1
ATOM 571 C C . LYS A 1 69 ? 26.936 11.137 -31.129 1.00 48.19 69 LYS A C 1
ATOM 573 O O . LYS A 1 69 ? 26.131 11.690 -30.396 1.00 48.19 69 LYS A O 1
ATOM 578 N N . LYS A 1 70 ? 26.587 10.193 -32.004 1.00 50.84 70 LYS A N 1
ATOM 579 C CA . LYS A 1 70 ? 25.196 9.847 -32.335 1.00 50.84 70 LYS A CA 1
ATOM 580 C C . LYS A 1 70 ? 24.691 8.561 -31.712 1.00 50.84 70 LYS A C 1
ATOM 582 O O . LYS A 1 70 ? 23.493 8.452 -31.505 1.00 50.84 70 LYS A O 1
ATOM 587 N N . ASP A 1 71 ? 25.573 7.615 -31.387 1.00 53.16 71 ASP A N 1
ATOM 588 C CA . ASP A 1 71 ? 25.234 6.583 -30.403 1.00 53.16 71 ASP A CA 1
ATOM 589 C C . ASP A 1 71 ? 24.803 7.284 -29.094 1.00 53.16 71 ASP A C 1
ATOM 591 O O . ASP A 1 71 ? 23.816 6.879 -28.495 1.00 53.16 71 ASP A O 1
ATOM 595 N N . LYS A 1 72 ? 25.433 8.427 -28.763 1.00 51.28 72 LYS A N 1
ATOM 596 C CA . LYS A 1 72 ? 24.959 9.376 -27.744 1.00 51.28 72 LYS A CA 1
ATOM 597 C C . LYS A 1 72 ? 23.626 10.042 -28.071 1.00 51.28 72 LYS A C 1
ATOM 599 O O . LYS A 1 72 ? 22.742 9.950 -27.247 1.00 51.28 72 LYS A O 1
ATOM 604 N N . ASP A 1 73 ? 23.449 10.657 -29.243 1.00 51.47 73 ASP A N 1
ATOM 605 C CA . ASP A 1 73 ? 22.175 11.325 -29.581 1.00 51.47 73 ASP A CA 1
ATOM 606 C C . ASP A 1 73 ? 20.970 10.346 -29.603 1.00 51.47 73 ASP A C 1
ATOM 608 O O . ASP A 1 73 ? 19.864 10.734 -29.253 1.00 51.47 73 ASP A O 1
ATOM 612 N N . VAL A 1 74 ? 21.167 9.073 -29.980 1.00 54.19 74 VAL A N 1
ATOM 613 C CA . VAL A 1 74 ? 20.130 8.017 -29.931 1.00 54.19 74 VAL A CA 1
ATOM 614 C C . VAL A 1 74 ? 19.898 7.519 -28.504 1.00 54.19 74 VAL A C 1
ATOM 616 O O . VAL A 1 74 ? 18.754 7.258 -28.139 1.00 54.19 74 VAL A O 1
ATOM 619 N N . GLU A 1 75 ? 20.957 7.380 -27.698 1.00 53.59 75 GLU A N 1
ATOM 620 C CA . GLU A 1 75 ? 20.830 7.119 -26.257 1.00 53.59 75 GLU A CA 1
ATOM 621 C C . GLU A 1 75 ? 20.107 8.281 -25.551 1.00 53.59 75 GLU A C 1
ATOM 623 O O . GLU A 1 75 ? 19.229 8.029 -24.733 1.00 53.59 75 GLU A O 1
ATOM 628 N N . ASP A 1 76 ? 20.400 9.529 -25.920 1.00 4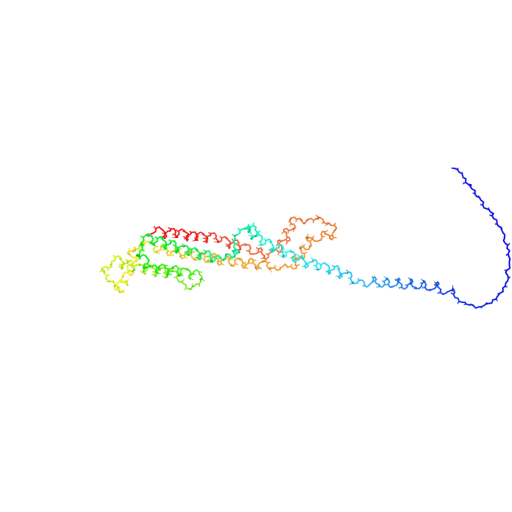5.16 76 ASP A N 1
ATOM 629 C CA . ASP A 1 76 ? 19.809 10.749 -25.368 1.00 45.16 76 ASP A CA 1
ATOM 630 C C . ASP A 1 76 ? 18.341 10.922 -25.827 1.00 45.16 76 ASP A C 1
ATOM 632 O O . ASP A 1 76 ? 17.490 11.173 -24.981 1.00 45.16 76 ASP A O 1
ATOM 636 N N . GLU A 1 77 ? 17.987 10.679 -27.102 1.00 52.28 77 GLU A N 1
ATOM 637 C CA . GLU A 1 77 ? 16.583 10.676 -27.578 1.00 52.28 77 GLU A CA 1
ATOM 638 C C . GLU A 1 77 ? 15.749 9.539 -26.948 1.00 52.28 77 GLU A C 1
ATOM 640 O O . GLU A 1 77 ? 14.572 9.738 -26.648 1.00 52.28 77 GLU A O 1
ATOM 645 N N . GLN A 1 78 ? 16.332 8.354 -26.700 1.00 47.56 78 GLN A N 1
ATOM 646 C CA . GLN A 1 78 ? 15.649 7.285 -25.951 1.00 47.56 78 GLN A CA 1
ATOM 647 C C . GLN A 1 78 ? 15.417 7.657 -24.483 1.00 47.56 78 GLN A C 1
ATOM 649 O O . GLN A 1 78 ? 14.408 7.257 -23.911 1.00 47.56 78 GLN A O 1
ATOM 654 N N . ILE A 1 79 ? 16.332 8.415 -23.876 1.00 45.03 79 ILE A N 1
ATOM 655 C CA . ILE A 1 79 ? 16.177 8.923 -22.510 1.00 45.03 79 ILE A CA 1
ATOM 656 C C . ILE A 1 79 ? 15.160 10.077 -22.466 1.00 45.03 79 ILE A C 1
ATOM 658 O O . ILE A 1 79 ? 14.437 10.185 -21.479 1.00 45.03 79 ILE A O 1
ATOM 662 N N . GLU A 1 80 ? 15.066 10.920 -23.498 1.00 41.16 80 GLU A N 1
ATOM 663 C CA . GLU A 1 80 ? 14.079 12.009 -23.566 1.00 41.16 80 GLU A CA 1
ATOM 664 C C . GLU A 1 80 ? 12.642 11.486 -23.781 1.00 41.16 80 GLU A C 1
ATOM 666 O O . GLU A 1 80 ? 11.761 11.854 -23.005 1.00 41.16 80 GLU A O 1
ATOM 671 N N . GLU A 1 81 ? 12.395 10.536 -24.699 1.00 48.34 81 GLU A N 1
ATOM 672 C CA . GLU A 1 81 ? 11.039 9.966 -24.887 1.00 48.34 81 GLU A CA 1
ATOM 673 C C . GLU A 1 81 ? 10.537 9.170 -23.658 1.00 48.34 81 GLU A C 1
ATOM 675 O O . GLU A 1 81 ? 9.331 9.120 -23.404 1.00 48.34 81 GLU A O 1
ATOM 680 N N . ASP A 1 82 ? 11.438 8.566 -22.870 1.00 43.84 82 ASP A N 1
ATOM 681 C CA . ASP A 1 82 ? 11.093 7.854 -21.628 1.00 43.84 82 ASP A CA 1
ATOM 682 C C . ASP A 1 82 ? 10.810 8.814 -20.442 1.00 43.84 82 ASP A C 1
ATOM 684 O O . ASP A 1 82 ? 10.175 8.401 -19.466 1.00 43.84 82 ASP A O 1
ATOM 688 N N . ASN A 1 83 ? 11.238 10.086 -20.521 1.00 40.78 83 ASN A N 1
ATOM 689 C CA . ASN A 1 83 ? 11.021 11.131 -19.501 1.00 40.78 83 ASN A CA 1
ATOM 690 C C . ASN A 1 83 ? 9.894 12.128 -19.850 1.00 40.78 83 ASN A C 1
ATOM 692 O O . ASN A 1 83 ? 9.409 12.825 -18.960 1.00 40.78 83 ASN A O 1
ATOM 696 N N . ASP A 1 84 ? 9.395 12.148 -21.091 1.00 35.25 84 ASP A N 1
ATOM 697 C CA . ASP A 1 84 ? 8.290 13.016 -21.555 1.00 35.25 84 ASP A CA 1
ATOM 698 C C . ASP A 1 84 ? 6.923 12.752 -20.869 1.00 35.25 84 ASP A C 1
ATOM 700 O O . ASP A 1 84 ? 5.898 13.347 -21.211 1.00 35.25 84 ASP A O 1
ATOM 704 N N . GLY A 1 85 ? 6.875 11.858 -19.878 1.00 38.03 85 GLY A N 1
ATOM 705 C CA . GLY A 1 85 ? 5.719 11.653 -19.006 1.00 38.03 85 GLY A CA 1
ATOM 706 C C . GLY A 1 85 ? 5.653 12.567 -17.776 1.00 38.03 85 GLY A C 1
ATOM 707 O O . GLY A 1 85 ? 4.621 12.537 -17.103 1.00 38.03 85 GLY A O 1
ATOM 708 N N . GLU A 1 86 ? 6.702 13.338 -17.455 1.00 44.91 86 GLU A N 1
ATOM 709 C CA . GLU A 1 86 ? 6.778 14.073 -16.177 1.00 44.91 86 GLU A CA 1
ATOM 710 C C . GLU A 1 86 ? 6.731 15.608 -16.259 1.00 44.91 86 GLU A C 1
ATOM 712 O O . GLU A 1 86 ? 6.380 16.219 -15.255 1.00 44.91 86 GLU A O 1
ATOM 717 N N . ASP A 1 87 ? 6.922 16.259 -17.408 1.00 40.34 87 ASP A N 1
ATOM 718 C CA . ASP A 1 87 ? 7.080 17.722 -17.414 1.00 40.34 87 ASP A CA 1
ATOM 719 C C . ASP A 1 87 ? 6.193 18.449 -18.436 1.00 40.34 87 ASP A C 1
ATOM 721 O O . ASP A 1 87 ? 6.650 18.799 -19.517 1.00 40.34 87 ASP A O 1
ATOM 725 N N . GLU A 1 88 ? 4.936 18.765 -18.077 1.00 37.69 88 GLU A N 1
ATOM 726 C CA . GLU A 1 88 ? 4.273 19.975 -18.618 1.00 37.69 88 GLU A CA 1
ATOM 727 C C . GLU A 1 88 ? 3.070 20.541 -17.816 1.00 37.69 88 GLU A C 1
ATOM 729 O O . GLU A 1 88 ? 2.241 21.258 -18.370 1.00 37.69 88 GLU A O 1
ATOM 734 N N . GLU A 1 89 ? 2.970 20.329 -16.494 1.00 35.62 89 GLU A N 1
ATOM 735 C CA . GLU A 1 89 ? 2.060 21.129 -15.639 1.00 35.62 89 GLU A CA 1
ATOM 736 C C . GLU A 1 89 ? 2.679 21.467 -14.268 1.00 35.62 89 GLU A C 1
ATOM 738 O O . GLU A 1 89 ? 2.226 20.998 -13.228 1.00 35.62 89 GLU A O 1
ATOM 743 N N . ALA A 1 90 ? 3.700 22.332 -14.231 1.00 34.16 90 ALA A N 1
ATOM 744 C CA . ALA A 1 90 ? 4.199 22.877 -12.963 1.00 34.16 90 ALA A CA 1
ATOM 745 C C . ALA A 1 90 ? 4.744 24.313 -13.074 1.00 34.16 90 ALA A C 1
ATOM 747 O O . ALA A 1 90 ? 5.902 24.584 -12.783 1.00 34.16 90 ALA A O 1
ATOM 748 N N . GLU A 1 91 ? 3.883 25.284 -13.392 1.00 38.69 91 GLU A N 1
ATOM 749 C CA . GLU A 1 91 ? 4.127 26.682 -13.000 1.00 38.69 91 GLU A CA 1
ATOM 750 C C . GLU A 1 91 ? 2.883 27.300 -12.349 1.00 38.69 91 GLU A C 1
ATOM 752 O O . GLU A 1 91 ? 2.195 28.156 -12.905 1.00 38.69 91 GLU A O 1
ATOM 757 N N . ASN A 1 92 ? 2.582 26.840 -11.132 1.00 32.66 92 ASN A N 1
ATOM 758 C CA . ASN A 1 92 ? 2.365 27.704 -9.967 1.00 32.66 92 ASN A CA 1
ATOM 759 C C . ASN A 1 92 ? 1.979 26.867 -8.739 1.00 32.66 92 ASN A C 1
ATOM 761 O O . ASN A 1 92 ? 0.818 26.521 -8.549 1.00 32.66 92 ASN A O 1
ATOM 765 N N . GLY A 1 93 ? 2.957 26.657 -7.855 1.00 35.69 93 GLY A N 1
ATOM 766 C CA . GLY A 1 93 ? 2.725 26.388 -6.439 1.00 35.69 93 GLY A CA 1
ATOM 767 C C . GLY A 1 93 ? 2.404 24.946 -6.062 1.00 35.69 93 GLY A C 1
ATOM 768 O O . GLY A 1 93 ? 1.270 24.658 -5.724 1.00 35.69 93 GLY A O 1
ATOM 769 N N . GLN A 1 94 ? 3.427 24.103 -5.968 1.00 29.72 94 GLN A N 1
ATOM 770 C CA . GLN A 1 94 ? 3.642 23.137 -4.885 1.00 29.72 94 GLN A CA 1
ATOM 771 C C . GLN A 1 94 ? 5.058 22.586 -5.055 1.00 29.72 94 GLN A C 1
ATOM 773 O O . GLN A 1 94 ? 5.603 22.619 -6.156 1.00 29.72 94 GLN A O 1
ATOM 778 N N . GLY A 1 95 ? 5.706 22.232 -3.945 1.00 31.12 95 GLY A N 1
ATOM 779 C CA . GLY A 1 95 ? 7.047 21.663 -3.982 1.00 31.12 95 GLY A CA 1
ATOM 780 C C . GLY A 1 95 ? 7.085 20.432 -4.880 1.00 31.12 95 GLY A C 1
ATOM 781 O O . GLY A 1 95 ? 6.061 19.801 -5.099 1.00 31.12 95 GLY A O 1
ATOM 782 N N . GLU A 1 96 ? 8.277 20.145 -5.379 1.00 37.12 96 GLU A N 1
ATOM 783 C CA . GLU A 1 96 ? 8.713 18.878 -5.960 1.00 37.12 96 GLU A CA 1
ATOM 784 C C . GLU A 1 96 ? 8.084 17.697 -5.185 1.00 37.12 96 GLU A C 1
ATOM 786 O O . GLU A 1 96 ? 8.600 17.253 -4.159 1.00 37.12 96 GLU A O 1
ATOM 791 N N . GLU A 1 97 ? 6.897 17.252 -5.611 1.00 44.06 97 GLU A N 1
ATOM 792 C CA . GLU A 1 97 ? 6.221 16.073 -5.079 1.00 44.06 97 GLU A CA 1
ATOM 793 C C . GLU A 1 97 ? 6.860 14.873 -5.767 1.00 44.06 97 GLU A C 1
ATOM 795 O O . GLU A 1 97 ? 6.296 14.242 -6.657 1.00 44.06 97 GLU A O 1
ATOM 800 N N . ASP A 1 98 ? 8.062 14.536 -5.304 1.00 41.94 98 ASP A N 1
ATOM 801 C CA . ASP A 1 98 ? 8.640 13.202 -5.427 1.00 41.94 98 ASP A CA 1
ATOM 802 C C . ASP A 1 98 ? 7.794 12.280 -4.517 1.00 41.94 98 ASP A C 1
ATOM 804 O O . ASP A 1 98 ? 8.204 11.833 -3.443 1.00 41.94 98 ASP A O 1
ATOM 808 N N . GLY A 1 99 ? 6.515 12.134 -4.883 1.00 50.50 99 GLY A N 1
ATOM 809 C CA . GLY A 1 99 ? 5.450 11.551 -4.086 1.00 50.50 99 GLY A CA 1
ATOM 810 C C . GLY A 1 99 ? 5.679 10.060 -3.956 1.00 50.50 99 GLY A C 1
ATOM 811 O O . GLY A 1 99 ? 5.130 9.249 -4.703 1.00 50.50 99 GLY A O 1
ATOM 812 N N . ASN A 1 100 ? 6.519 9.675 -3.001 1.00 67.56 100 ASN A N 1
ATOM 813 C CA . ASN A 1 100 ? 6.700 8.293 -2.611 1.00 67.56 100 ASN A CA 1
ATOM 814 C C . ASN A 1 100 ? 5.306 7.726 -2.321 1.00 67.56 100 ASN A C 1
ATOM 816 O O . ASN A 1 100 ? 4.662 8.157 -1.372 1.00 67.56 100 ASN A O 1
ATOM 820 N N . GLY A 1 101 ? 4.821 6.755 -3.104 1.00 69.44 101 GLY A N 1
ATOM 821 C CA . GLY A 1 101 ? 3.487 6.173 -2.899 1.00 69.44 101 GLY A CA 1
ATOM 822 C C . GLY A 1 101 ? 3.255 5.677 -1.462 1.00 69.44 101 GLY A C 1
ATOM 823 O O . GLY A 1 101 ? 2.118 5.525 -1.028 1.00 69.44 101 GLY A O 1
ATOM 824 N N . GLN A 1 102 ? 4.321 5.469 -0.681 1.00 76.19 102 GLN A N 1
ATOM 825 C CA . GLN A 1 102 ? 4.242 5.243 0.761 1.00 76.19 102 GLN A CA 1
ATOM 826 C C . GLN A 1 102 ? 3.601 6.403 1.538 1.00 76.19 102 GLN A C 1
ATOM 828 O O . GLN A 1 102 ? 2.786 6.145 2.420 1.00 76.19 102 GLN A O 1
ATOM 833 N N . GLU A 1 103 ? 3.934 7.647 1.211 1.00 83.88 103 GLU A N 1
ATOM 834 C CA . GLU A 1 103 ? 3.426 8.853 1.865 1.00 83.88 103 GLU A CA 1
ATOM 835 C C . GLU A 1 103 ? 1.915 8.996 1.687 1.00 83.88 103 GLU A C 1
ATOM 837 O O . GLU A 1 103 ? 1.208 9.159 2.677 1.00 83.88 103 GLU A O 1
ATOM 842 N N . PHE A 1 104 ? 1.401 8.774 0.474 1.00 82.81 104 PHE A N 1
ATOM 843 C CA . PHE A 1 104 ? -0.038 8.812 0.196 1.00 82.81 104 PHE A CA 1
ATOM 844 C C . PHE A 1 104 ? -0.847 7.870 1.105 1.00 82.81 104 PHE A C 1
ATOM 846 O O . PHE A 1 104 ? -1.843 8.262 1.712 1.00 82.81 104 PHE A O 1
ATOM 853 N N . PHE A 1 105 ? -0.420 6.611 1.248 1.00 82.56 105 PHE A N 1
ATOM 854 C CA . PHE A 1 105 ? -1.130 5.649 2.101 1.00 82.56 105 PHE A CA 1
ATOM 855 C C . PHE A 1 105 ? -1.000 5.952 3.595 1.00 82.56 105 PHE A C 1
ATOM 857 O O . PHE A 1 105 ? -1.932 5.678 4.355 1.00 82.56 105 PHE A O 1
ATOM 864 N N . LEU A 1 106 ? 0.135 6.504 4.027 1.00 88.00 106 LEU A N 1
ATOM 865 C CA . LEU A 1 106 ? 0.306 6.958 5.405 1.00 88.00 106 LEU A CA 1
ATOM 866 C C . LEU A 1 106 ? -0.600 8.155 5.700 1.00 88.00 106 LEU A C 1
ATOM 868 O O . LEU A 1 106 ? -1.272 8.166 6.729 1.00 88.00 106 LEU A O 1
ATOM 872 N N . GLU A 1 107 ? -0.699 9.102 4.771 1.00 86.56 107 GLU A N 1
ATOM 873 C CA . GLU A 1 107 ? -1.603 10.241 4.884 1.00 86.56 107 GLU A CA 1
ATOM 874 C C . GLU A 1 107 ? -3.070 9.791 4.939 1.00 86.56 107 GLU A C 1
ATOM 876 O O . GLU A 1 107 ? -3.850 10.290 5.752 1.00 86.56 107 GLU A O 1
ATOM 881 N N . LEU A 1 108 ? -3.450 8.787 4.139 1.00 84.44 108 LEU A N 1
ATOM 882 C CA . LEU A 1 108 ? -4.778 8.180 4.223 1.00 84.44 108 LEU A CA 1
ATOM 883 C C . LEU A 1 108 ? -5.059 7.606 5.612 1.00 84.44 108 LEU A C 1
ATOM 885 O O . LEU A 1 108 ? -6.132 7.865 6.161 1.00 84.44 108 LEU A O 1
ATOM 889 N N . LEU A 1 109 ? -4.124 6.854 6.199 1.00 87.50 109 LEU A N 1
ATOM 890 C CA . LEU A 1 109 ? -4.278 6.319 7.557 1.00 87.50 109 LEU A CA 1
ATOM 891 C C . LEU A 1 109 ? -4.425 7.444 8.592 1.00 87.50 109 LEU A C 1
ATOM 893 O O . LEU A 1 109 ? -5.317 7.375 9.438 1.00 87.50 109 LEU A O 1
ATOM 897 N N . ASP A 1 110 ? -3.629 8.504 8.485 1.00 90.44 110 ASP A N 1
ATOM 898 C CA . ASP A 1 110 ? -3.678 9.646 9.403 1.00 90.44 110 ASP A CA 1
ATOM 899 C C . ASP A 1 110 ? -4.984 10.441 9.283 1.00 90.44 110 ASP A C 1
ATOM 901 O O . ASP A 1 110 ? -5.591 10.827 10.286 1.00 90.44 110 ASP A O 1
ATOM 905 N N . ASN A 1 111 ? -5.460 10.673 8.061 1.00 87.38 111 ASN A N 1
ATOM 906 C CA . ASN A 1 111 ? -6.740 11.337 7.819 1.00 87.38 111 ASN A CA 1
ATOM 907 C C . ASN A 1 111 ? -7.913 10.491 8.339 1.00 87.38 111 ASN A C 1
ATOM 909 O O . ASN A 1 111 ? -8.874 11.029 8.896 1.00 87.38 111 ASN A O 1
ATOM 913 N N . SER A 1 112 ? -7.801 9.167 8.240 1.00 86.00 112 SER A N 1
ATOM 914 C CA . SER A 1 112 ? -8.779 8.218 8.779 1.00 86.00 112 SER A CA 1
ATOM 915 C C . SER A 1 112 ? -8.828 8.255 10.305 1.00 86.00 112 SER A C 1
ATOM 917 O O . SER A 1 112 ? -9.912 8.345 10.883 1.00 86.00 112 SER A O 1
ATOM 919 N N . GLU A 1 113 ? -7.666 8.266 10.962 1.00 91.00 113 GLU A N 1
ATOM 920 C CA . GLU A 1 113 ? -7.556 8.392 12.417 1.00 91.00 113 GLU A CA 1
ATOM 921 C C . GLU A 1 113 ? -8.143 9.717 12.916 1.00 91.00 113 GLU A C 1
ATOM 923 O O . GLU A 1 113 ? -8.932 9.737 13.863 1.00 91.00 113 GLU A O 1
ATOM 928 N N . LYS A 1 114 ? -7.816 10.836 12.256 1.00 90.19 114 LYS A N 1
ATOM 929 C CA . LYS A 1 114 ? -8.370 12.159 12.590 1.00 90.19 114 LYS A CA 1
ATOM 930 C C . LYS A 1 114 ? -9.889 12.188 12.442 1.00 90.19 114 LYS A C 1
ATOM 932 O O . LYS A 1 114 ? -10.575 12.731 13.309 1.00 90.19 114 LYS A O 1
ATOM 937 N N . SER A 1 115 ? -10.415 11.606 11.363 1.00 86.94 115 SER A N 1
ATOM 938 C CA . SER A 1 115 ? -11.854 11.558 11.097 1.00 86.94 115 SER A CA 1
ATOM 939 C C . SER A 1 115 ? -12.595 10.714 12.140 1.00 86.94 115 SER A C 1
ATOM 941 O O . SER A 1 115 ? -13.586 11.181 12.711 1.00 86.94 115 SER A O 1
ATOM 943 N N . LEU A 1 116 ? -12.063 9.528 12.472 1.00 87.62 116 LEU A N 1
ATOM 944 C CA . LEU A 1 116 ? -12.586 8.672 13.542 1.00 87.62 116 LEU A CA 1
ATOM 945 C C . LEU A 1 116 ? -12.602 9.427 14.868 1.00 87.62 116 LEU A C 1
ATOM 947 O O . LEU A 1 116 ? -13.658 9.542 15.486 1.00 87.62 116 LEU A O 1
ATOM 951 N N . ASN A 1 117 ? -11.462 9.993 15.273 1.00 89.19 117 ASN A N 1
ATOM 952 C CA . ASN A 1 117 ? -11.337 10.746 16.518 1.00 89.19 117 ASN A CA 1
ATOM 953 C C . ASN A 1 117 ? -12.352 11.891 16.587 1.00 89.19 117 ASN A C 1
ATOM 955 O O . ASN A 1 117 ? -13.089 12.012 17.564 1.00 89.19 117 ASN A O 1
ATOM 959 N N . HIS A 1 118 ? -12.447 12.711 15.538 1.00 89.25 118 HIS A N 1
ATOM 960 C CA . HIS A 1 118 ? -13.388 13.827 15.492 1.00 89.25 118 HIS A CA 1
ATOM 961 C C . HIS A 1 118 ? -14.846 13.359 15.622 1.00 89.25 118 HIS A C 1
ATOM 963 O O . HIS A 1 118 ? -15.620 13.933 16.396 1.00 89.25 118 HIS A O 1
ATOM 969 N N . MET A 1 119 ? -15.228 12.300 14.901 1.00 86.62 119 MET A N 1
ATOM 970 C CA . MET A 1 119 ? -16.582 11.759 14.976 1.00 86.62 119 MET A CA 1
ATOM 971 C C . MET A 1 119 ? -16.872 11.145 16.349 1.00 86.62 119 MET A C 1
ATOM 973 O O . MET A 1 119 ? -17.907 11.435 16.946 1.00 86.62 119 MET A O 1
ATOM 977 N N . PHE A 1 120 ? -15.960 10.337 16.884 1.00 85.12 120 PHE A N 1
ATOM 978 C CA . PHE A 1 120 ? -16.166 9.614 18.136 1.00 85.12 120 PHE A CA 1
ATOM 979 C C . PHE A 1 120 ? -16.146 10.550 19.346 1.00 85.12 120 PHE A C 1
ATOM 981 O O . PHE A 1 120 ? -16.958 10.380 20.255 1.00 85.12 120 PHE A O 1
ATOM 988 N N . VAL A 1 121 ? -15.319 11.600 19.338 1.00 91.81 121 VAL A N 1
ATOM 989 C CA . VAL A 1 121 ? -15.398 12.679 20.336 1.00 91.81 121 VAL A CA 1
ATOM 990 C C . VAL A 1 121 ? -16.767 13.355 20.287 1.00 91.81 121 VAL A C 1
ATOM 992 O O . VAL A 1 121 ? -17.352 13.631 21.332 1.00 91.81 121 VAL A O 1
ATOM 995 N N . ARG A 1 122 ? -17.323 13.599 19.097 1.00 87.94 122 ARG A N 1
ATOM 996 C CA . ARG A 1 122 ? -18.647 14.220 18.961 1.00 87.94 122 ARG A CA 1
ATOM 997 C C . ARG A 1 122 ? -19.788 13.299 19.410 1.00 87.94 122 ARG A C 1
ATOM 999 O O . ARG A 1 122 ? -20.740 13.788 20.013 1.00 87.94 122 ARG A O 1
ATOM 1006 N N . THR A 1 123 ? -19.704 12.003 19.115 1.00 81.62 123 THR A N 1
ATOM 1007 C CA . THR A 1 123 ? -20.768 11.019 19.387 1.00 81.62 123 THR A CA 1
ATOM 1008 C C . THR A 1 123 ? -20.720 10.484 20.818 1.00 81.62 123 THR A C 1
ATOM 1010 O O . THR A 1 123 ? -21.741 10.447 21.501 1.00 81.62 123 THR A O 1
ATOM 1013 N N . TYR A 1 124 ? -19.536 10.092 21.292 1.00 83.62 124 TYR A N 1
ATOM 1014 C CA . TYR A 1 124 ? -19.331 9.420 22.579 1.00 83.62 124 TYR A CA 1
ATOM 1015 C C . TYR A 1 124 ? -18.712 10.335 23.649 1.00 83.62 124 TYR A C 1
ATOM 1017 O O . TYR A 1 124 ? -18.725 10.004 24.839 1.00 83.62 124 TYR A O 1
ATOM 1025 N N . GLY A 1 125 ? -18.192 11.504 23.265 1.00 89.75 125 GLY A N 1
ATOM 1026 C CA . GLY A 1 125 ? -17.699 12.511 24.201 1.00 89.75 125 GLY A CA 1
ATOM 1027 C C . GLY A 1 125 ? -16.551 12.009 25.071 1.00 89.75 125 GLY A C 1
ATOM 1028 O O . GLY A 1 125 ? -15.605 11.372 24.609 1.00 89.75 125 GLY A O 1
ATOM 1029 N N . ASN A 1 126 ? -16.653 12.295 26.369 1.00 89.44 126 ASN A N 1
ATOM 1030 C CA . ASN A 1 126 ? -15.618 11.978 27.352 1.00 89.44 126 ASN A CA 1
ATOM 1031 C C . ASN A 1 126 ? -15.360 10.466 27.499 1.00 89.44 126 ASN A C 1
ATOM 1033 O O . ASN A 1 126 ? -14.264 10.075 27.888 1.00 89.44 126 ASN A O 1
ATOM 1037 N N . LEU A 1 127 ? -16.348 9.618 27.176 1.00 84.94 127 LEU A N 1
ATOM 1038 C CA . LEU A 1 127 ? -16.193 8.161 27.212 1.00 84.94 127 LEU A CA 1
ATOM 1039 C C . LEU A 1 127 ? -15.113 7.697 26.231 1.00 84.94 127 LEU A C 1
ATOM 1041 O O . LEU A 1 127 ? -14.279 6.864 26.577 1.00 84.94 127 LEU A O 1
ATOM 1045 N N . PHE A 1 128 ? -15.124 8.267 25.026 1.00 87.69 128 PHE A N 1
ATOM 1046 C CA . PHE A 1 128 ? -14.121 7.990 24.011 1.00 87.69 128 PHE A CA 1
ATOM 1047 C C . PHE A 1 128 ? -12.776 8.619 24.367 1.00 87.69 128 PHE A C 1
ATOM 1049 O O . PHE A 1 128 ? -11.777 7.918 24.343 1.00 87.69 128 PHE A O 1
ATOM 1056 N N . ILE A 1 129 ? -12.753 9.893 24.778 1.00 91.25 129 ILE A N 1
ATOM 1057 C CA . ILE A 1 129 ? -11.503 10.601 25.124 1.00 91.25 129 ILE A CA 1
ATOM 1058 C C . ILE A 1 129 ? -10.696 9.842 26.191 1.00 91.25 129 ILE A C 1
ATOM 1060 O O . ILE A 1 129 ? -9.478 9.780 26.114 1.00 91.25 129 ILE A O 1
ATOM 1064 N N . GLN A 1 130 ? -11.359 9.235 27.178 1.00 91.31 130 GLN A N 1
ATOM 1065 C CA . GLN A 1 130 ? -10.678 8.468 28.231 1.00 91.31 130 GLN A CA 1
ATOM 1066 C C . GLN A 1 130 ? -10.137 7.106 27.780 1.00 91.31 130 GLN A C 1
ATOM 1068 O O . GLN A 1 130 ? -9.374 6.490 28.517 1.00 91.31 130 GLN A O 1
ATOM 1073 N N . ASN A 1 131 ? -10.562 6.610 26.619 1.00 89.31 131 ASN A N 1
ATOM 1074 C CA . ASN A 1 131 ? -10.212 5.286 26.107 1.00 89.31 131 ASN A CA 1
ATOM 1075 C C . ASN A 1 131 ? -9.673 5.356 24.663 1.00 89.31 131 ASN A C 1
ATOM 1077 O O . ASN A 1 131 ? -9.648 4.332 23.978 1.00 89.31 131 ASN A O 1
ATOM 1081 N N . SER A 1 132 ? -9.267 6.544 24.190 1.00 92.94 132 SER A N 1
ATOM 1082 C CA . SER A 1 132 ? -8.822 6.762 22.806 1.00 92.94 132 SER A CA 1
ATOM 1083 C C . SER A 1 132 ? -7.545 5.993 22.485 1.00 92.94 132 SER A C 1
ATOM 1085 O O . SER A 1 132 ? -7.384 5.556 21.350 1.00 92.94 132 SER A O 1
ATOM 1087 N N . GLU A 1 133 ? -6.716 5.726 23.501 1.00 94.00 133 GLU A N 1
ATOM 1088 C CA . GLU A 1 133 ? -5.474 4.946 23.411 1.00 94.00 133 GLU A CA 1
ATOM 1089 C C . GLU A 1 133 ? -5.668 3.608 22.674 1.00 94.00 133 GLU A C 1
ATOM 1091 O O . GLU A 1 133 ? -4.830 3.222 21.871 1.00 94.00 133 GLU A O 1
ATOM 1096 N N . ILE A 1 134 ? -6.817 2.936 22.839 1.00 92.19 134 ILE A N 1
ATOM 1097 C CA . ILE A 1 134 ? -7.117 1.664 22.149 1.00 92.19 134 ILE A CA 1
ATOM 1098 C C . ILE A 1 134 ? -7.131 1.838 20.622 1.00 92.19 134 ILE A C 1
ATOM 1100 O O . ILE A 1 134 ? -6.727 0.942 19.880 1.00 92.19 134 ILE A O 1
ATOM 1104 N N . PHE A 1 135 ? -7.635 2.978 20.148 1.00 91.62 135 PHE A N 1
ATOM 1105 C CA . PHE A 1 135 ? -7.712 3.305 18.728 1.00 91.62 135 PHE A CA 1
ATOM 1106 C C . PHE A 1 135 ? -6.393 3.898 18.224 1.00 91.62 135 PHE A C 1
ATOM 1108 O O . PHE A 1 135 ? -5.970 3.556 17.124 1.00 91.62 135 PHE A O 1
ATOM 1115 N N . GLU A 1 136 ? -5.720 4.724 19.027 1.00 94.19 136 GLU A N 1
ATOM 1116 C CA . GLU A 1 136 ? -4.385 5.258 18.711 1.00 94.19 136 GLU A CA 1
ATOM 1117 C C . GLU A 1 136 ? -3.369 4.116 18.509 1.00 94.19 136 GLU A C 1
ATOM 1119 O O . GLU A 1 136 ? -2.643 4.091 17.509 1.00 94.19 136 GLU A O 1
ATOM 1124 N N . ASP A 1 137 ? -3.390 3.108 19.389 1.00 94.19 137 ASP A N 1
ATOM 1125 C CA . ASP A 1 137 ? -2.593 1.882 19.269 1.00 94.19 137 ASP A CA 1
ATOM 1126 C C . ASP A 1 137 ? -2.903 1.126 17.969 1.00 94.19 137 ASP A C 1
ATOM 1128 O O . ASP A 1 137 ? -1.988 0.702 17.258 1.00 94.19 137 ASP A O 1
ATOM 1132 N N . LEU A 1 138 ? -4.189 0.983 17.622 1.00 92.62 138 LEU A N 1
ATOM 1133 C CA . LEU A 1 138 ? -4.614 0.333 16.380 1.00 92.62 138 LEU A CA 1
ATOM 1134 C C . LEU A 1 138 ? -4.016 1.041 15.156 1.00 92.62 138 LEU A C 1
ATOM 1136 O O . LEU A 1 138 ? -3.407 0.391 14.306 1.00 92.62 138 LEU A O 1
ATOM 1140 N N . PHE A 1 139 ? -4.162 2.364 15.054 1.00 92.75 139 PHE A N 1
ATOM 1141 C CA . 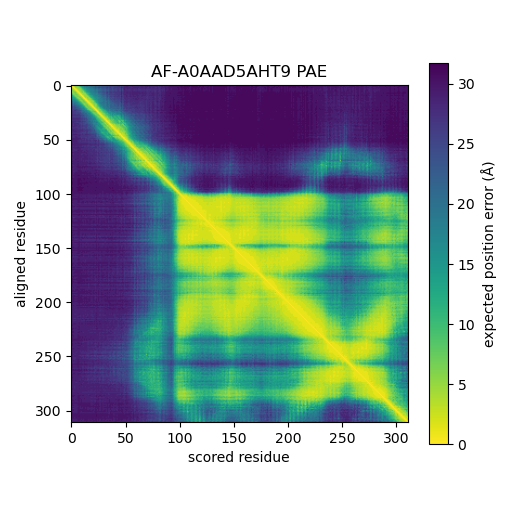PHE A 1 139 ? -3.623 3.120 13.920 1.00 92.75 139 PHE A CA 1
ATOM 1142 C C . PHE A 1 139 ? -2.091 3.114 13.888 1.00 92.75 139 PHE A C 1
ATOM 1144 O O . PHE A 1 139 ? -1.499 3.006 12.811 1.00 92.75 139 PHE A O 1
ATOM 1151 N N . SER A 1 140 ? -1.440 3.150 15.052 1.00 94.19 140 SER A N 1
ATOM 1152 C CA . SER A 1 140 ? 0.012 2.994 15.171 1.00 94.19 140 SER A CA 1
ATOM 1153 C C . SER A 1 140 ? 0.488 1.659 14.586 1.00 94.19 140 SER A C 1
ATOM 1155 O O . SER A 1 140 ? 1.405 1.622 13.760 1.00 94.19 140 SER A O 1
ATOM 1157 N N . GLU A 1 141 ? -0.191 0.561 14.920 1.00 93.00 141 GLU A N 1
ATOM 1158 C CA . GLU A 1 141 ? 0.131 -0.763 14.393 1.00 93.00 141 GLU A CA 1
ATOM 1159 C C . GLU A 1 141 ? -0.170 -0.908 12.892 1.00 93.00 141 GLU A C 1
ATOM 1161 O O . GLU A 1 141 ? 0.608 -1.539 12.170 1.00 93.00 141 GLU A O 1
ATOM 1166 N N . LEU A 1 142 ? -1.242 -0.286 12.385 1.00 91.12 142 LEU A N 1
ATOM 1167 C CA . LEU A 1 142 ? -1.541 -0.250 10.945 1.00 91.12 142 LEU A CA 1
ATOM 1168 C C . LEU A 1 142 ? -0.430 0.468 10.160 1.00 91.12 142 LEU A C 1
ATOM 1170 O O . LEU A 1 142 ? 0.037 -0.049 9.139 1.00 91.12 142 LEU A O 1
ATOM 1174 N N . ARG A 1 143 ? 0.060 1.610 10.664 1.00 91.31 143 ARG A N 1
ATOM 1175 C CA . ARG A 1 143 ? 1.224 2.315 10.096 1.00 91.31 143 ARG A CA 1
ATOM 1176 C C . ARG A 1 143 ? 2.491 1.458 10.158 1.00 91.31 143 ARG A C 1
ATOM 1178 O O . ARG A 1 143 ? 3.236 1.379 9.177 1.00 91.31 143 ARG A O 1
ATOM 1185 N N . ARG A 1 144 ? 2.729 0.772 11.282 1.00 91.25 144 ARG A N 1
ATOM 1186 C CA . ARG A 1 144 ? 3.885 -0.124 11.467 1.00 91.25 144 ARG A CA 1
ATOM 1187 C C . ARG A 1 144 ? 3.866 -1.293 10.484 1.00 91.25 144 ARG A C 1
ATOM 1189 O O . ARG A 1 144 ? 4.899 -1.610 9.899 1.00 91.25 144 ARG A O 1
ATOM 1196 N N . TYR A 1 145 ? 2.704 -1.904 10.253 1.00 88.69 145 TYR A N 1
ATOM 1197 C CA . TYR A 1 145 ? 2.544 -2.929 9.221 1.00 88.69 145 TYR A CA 1
ATOM 1198 C C . TYR A 1 145 ? 2.892 -2.378 7.834 1.00 88.69 145 TYR A C 1
ATOM 1200 O O . TYR A 1 145 ? 3.686 -2.970 7.098 1.00 88.69 145 TYR A O 1
ATOM 1208 N N . TYR A 1 146 ? 2.330 -1.219 7.482 1.00 84.56 146 TYR A N 1
ATOM 1209 C CA . TYR A 1 146 ? 2.504 -0.639 6.156 1.00 84.56 146 TYR A CA 1
ATOM 1210 C C . TYR A 1 146 ? 3.970 -0.295 5.848 1.00 84.56 146 TYR A C 1
ATOM 1212 O O . TYR A 1 146 ? 4.494 -0.679 4.803 1.00 84.56 146 TYR A O 1
ATOM 1220 N N . THR A 1 147 ? 4.671 0.309 6.808 1.00 88.25 147 THR A N 1
ATOM 1221 C CA . THR A 1 147 ? 6.103 0.660 6.717 1.00 88.25 147 THR A CA 1
ATOM 1222 C C . THR A 1 147 ? 7.056 -0.544 6.730 1.00 88.25 147 THR A C 1
ATOM 1224 O O . THR A 1 147 ? 8.259 -0.386 6.547 1.00 88.25 147 THR A O 1
ATOM 1227 N N . GLY A 1 148 ? 6.545 -1.774 6.872 1.00 82.31 148 GLY A N 1
ATOM 1228 C CA . GLY A 1 148 ? 7.352 -2.997 6.799 1.00 82.31 148 GLY A CA 1
ATOM 1229 C C . GLY A 1 148 ? 7.803 -3.568 8.131 1.00 82.31 148 GLY A C 1
ATOM 1230 O O . GLY A 1 148 ? 8.689 -4.420 8.146 1.00 82.31 148 GLY A O 1
ATOM 1231 N N . GLY A 1 149 ? 7.173 -3.166 9.232 1.00 83.12 149 GLY A N 1
ATOM 1232 C CA . GLY A 1 149 ? 7.281 -3.887 10.490 1.00 83.12 149 GLY A CA 1
ATOM 1233 C C . GLY A 1 149 ? 6.762 -5.324 10.368 1.00 83.12 149 GLY A C 1
ATOM 1234 O O . GLY A 1 149 ? 5.832 -5.614 9.615 1.00 83.12 149 GLY A O 1
ATOM 1235 N N . ASN A 1 150 ? 7.356 -6.235 11.140 1.00 82.69 150 ASN A N 1
ATOM 1236 C CA . ASN A 1 150 ? 6.895 -7.618 11.247 1.00 82.69 150 ASN A CA 1
ATOM 1237 C C . ASN A 1 150 ? 5.624 -7.684 12.114 1.00 82.69 150 ASN A C 1
ATOM 1239 O O . ASN A 1 150 ? 5.694 -7.998 13.302 1.00 82.69 150 ASN A O 1
ATOM 1243 N N . VAL A 1 151 ? 4.485 -7.307 11.529 1.00 85.00 151 VAL A N 1
ATOM 1244 C CA . VAL A 1 151 ? 3.180 -7.243 12.200 1.00 85.00 151 VAL A CA 1
ATOM 1245 C C . VAL A 1 151 ? 2.237 -8.271 11.590 1.00 85.00 151 VAL A C 1
ATOM 1247 O O . VAL A 1 151 ? 2.021 -8.297 10.378 1.00 85.00 151 VAL A O 1
ATOM 1250 N N . ASN A 1 152 ? 1.634 -9.100 12.436 1.00 89.56 152 ASN A N 1
ATOM 1251 C CA . ASN A 1 152 ? 0.546 -9.977 12.035 1.00 89.56 152 ASN A CA 1
ATOM 1252 C C . ASN A 1 152 ? -0.782 -9.210 12.141 1.00 89.56 152 ASN A C 1
ATOM 1254 O O . ASN A 1 152 ? -1.311 -9.037 13.236 1.00 89.56 152 ASN A O 1
ATOM 1258 N N . LEU A 1 153 ? -1.318 -8.739 11.006 1.00 88.44 153 LEU A N 1
ATOM 1259 C CA . LEU A 1 153 ? -2.569 -7.964 10.980 1.00 88.44 153 LEU A CA 1
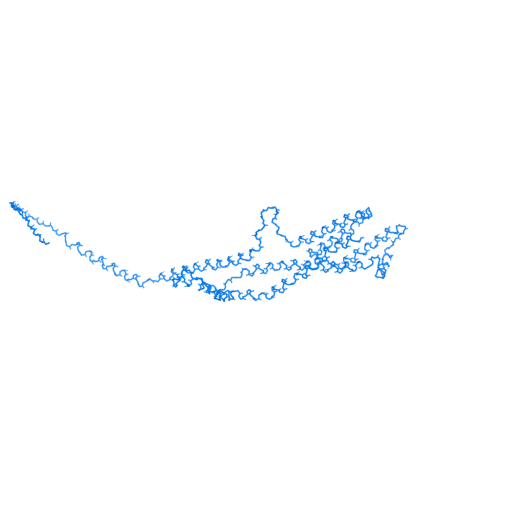ATOM 1260 C C . LEU A 1 153 ? -3.752 -8.710 11.603 1.00 88.44 153 LEU A C 1
ATOM 1262 O O . LEU A 1 153 ? -4.612 -8.085 12.212 1.00 88.44 153 LEU A O 1
ATOM 1266 N N . GLU A 1 154 ? -3.828 -10.028 11.428 1.00 89.25 154 GLU A N 1
ATOM 1267 C CA . GLU A 1 154 ? -4.948 -10.819 11.940 1.00 89.25 154 GLU A CA 1
ATOM 1268 C C . GLU A 1 154 ? -4.935 -10.895 13.469 1.00 89.25 154 GLU A C 1
ATOM 1270 O O . GLU A 1 154 ? -5.983 -10.730 14.093 1.00 89.25 154 GLU A O 1
ATOM 1275 N N . GLU A 1 155 ? -3.755 -11.090 14.052 1.00 91.50 155 GLU A N 1
ATOM 1276 C CA . GLU A 1 155 ? -3.541 -11.098 15.500 1.00 91.50 155 GLU A CA 1
ATOM 1277 C C . GLU A 1 155 ? -3.764 -9.708 16.099 1.00 91.50 155 GLU A C 1
ATOM 1279 O O . GLU A 1 155 ? -4.580 -9.562 17.002 1.00 91.50 155 GLU A O 1
ATOM 1284 N N . MET A 1 156 ? -3.156 -8.672 15.514 1.00 93.25 156 MET A N 1
ATOM 1285 C CA . MET A 1 156 ? -3.311 -7.289 15.972 1.00 93.25 156 MET A CA 1
ATOM 1286 C C . MET A 1 156 ? -4.776 -6.830 15.967 1.00 93.25 156 MET A C 1
ATOM 1288 O O . MET A 1 156 ? -5.245 -6.225 16.932 1.00 93.25 156 MET A O 1
ATOM 1292 N N . LEU A 1 157 ? -5.531 -7.151 14.910 1.00 91.44 157 LEU A N 1
ATOM 1293 C CA . LEU A 1 157 ? -6.957 -6.829 14.857 1.00 91.44 157 LEU A CA 1
ATOM 1294 C C . LEU A 1 157 ? -7.746 -7.653 15.881 1.00 91.44 157 LEU A C 1
ATOM 1296 O O . LEU A 1 157 ? -8.684 -7.131 16.479 1.00 91.44 157 LEU A O 1
ATOM 1300 N N . GLY A 1 158 ? -7.368 -8.913 16.113 1.00 90.88 158 GLY A N 1
ATOM 1301 C CA . GLY A 1 158 ? -7.937 -9.741 17.178 1.00 90.88 158 GLY A CA 1
ATOM 1302 C C . GLY A 1 158 ? -7.758 -9.114 18.563 1.00 90.88 158 GLY A C 1
ATOM 1303 O O . GLY A 1 158 ? -8.739 -8.958 19.293 1.00 90.88 158 GLY A O 1
ATOM 1304 N N . ASP A 1 159 ? -6.540 -8.681 18.879 1.00 92.12 159 ASP A N 1
ATOM 1305 C CA . ASP A 1 159 ? -6.197 -8.035 20.146 1.00 92.12 159 ASP A CA 1
ATOM 1306 C C . ASP A 1 159 ? -6.948 -6.716 20.339 1.00 92.12 159 ASP A C 1
ATOM 1308 O O . ASP A 1 159 ? -7.457 -6.447 21.429 1.00 92.12 159 ASP A O 1
ATOM 1312 N N . PHE A 1 160 ? -7.075 -5.906 19.282 1.00 93.12 160 PHE A N 1
ATOM 1313 C CA . PHE A 1 160 ? -7.886 -4.687 19.303 1.00 93.12 160 PHE A CA 1
ATOM 1314 C C . PHE A 1 160 ? -9.334 -4.987 19.713 1.00 93.12 160 PHE A C 1
ATOM 1316 O O . PHE A 1 160 ? -9.863 -4.366 20.637 1.00 93.12 160 PHE A O 1
ATOM 1323 N N . TRP A 1 161 ? -9.974 -5.967 19.070 1.00 91.75 161 TRP A N 1
ATOM 1324 C CA . TRP A 1 161 ? -11.365 -6.312 19.365 1.00 91.75 161 TRP A CA 1
ATOM 1325 C C . TRP A 1 161 ? -11.545 -6.930 20.752 1.00 91.75 161 TRP A C 1
ATOM 1327 O O . TRP A 1 161 ? -12.562 -6.666 21.398 1.00 91.75 161 TRP A O 1
ATOM 1337 N N . ALA A 1 162 ? -10.573 -7.712 21.226 1.00 91.19 162 ALA A N 1
ATOM 1338 C CA . ALA A 1 162 ? -10.575 -8.252 22.581 1.00 91.19 162 ALA A CA 1
ATOM 1339 C C . ALA A 1 162 ? -10.499 -7.124 23.621 1.00 91.19 162 ALA A C 1
ATOM 1341 O O . ALA A 1 162 ? -11.400 -6.997 24.451 1.00 91.19 162 ALA A O 1
ATOM 1342 N N . LYS A 1 163 ? -9.507 -6.230 23.505 1.00 91.44 163 LYS A N 1
ATOM 1343 C CA . LYS A 1 163 ? -9.356 -5.057 24.384 1.00 91.44 163 LYS A CA 1
ATOM 1344 C C . LYS A 1 163 ? -10.600 -4.167 24.366 1.00 91.44 163 LYS A C 1
ATOM 1346 O O . LYS A 1 163 ? -11.062 -3.719 25.417 1.00 91.44 163 LYS A O 1
ATOM 1351 N N . LEU A 1 164 ? -11.173 -3.929 23.184 1.00 91.12 164 LEU A N 1
ATOM 1352 C CA . LEU A 1 164 ? -12.381 -3.121 23.040 1.00 91.12 164 LEU A CA 1
ATOM 1353 C C . LEU A 1 164 ? -13.590 -3.778 23.721 1.00 91.12 164 LEU A C 1
ATOM 1355 O O . LEU A 1 164 ? -14.368 -3.083 24.375 1.00 91.12 164 LEU A O 1
ATOM 1359 N N . LEU A 1 165 ? -13.744 -5.102 23.607 1.00 90.50 165 LEU A N 1
ATOM 1360 C CA . LEU A 1 165 ? -14.813 -5.845 24.277 1.00 90.50 165 LEU A CA 1
ATOM 1361 C C . LEU A 1 165 ? -14.706 -5.740 25.797 1.00 90.50 165 LEU A C 1
ATOM 1363 O O . LEU A 1 165 ? -15.698 -5.431 26.456 1.00 90.50 165 LEU A O 1
ATOM 1367 N N . GLU A 1 166 ? -13.515 -5.975 26.347 1.00 89.94 166 GLU A N 1
ATOM 1368 C CA . GLU A 1 166 ? -13.269 -5.888 27.788 1.00 89.94 166 GLU A CA 1
ATOM 1369 C C . GLU A 1 166 ? -13.628 -4.499 28.323 1.00 89.94 166 GLU A C 1
ATOM 1371 O O . GLU A 1 166 ? -14.372 -4.371 29.300 1.00 89.94 166 GLU A O 1
ATOM 1376 N N . LYS A 1 167 ? -13.174 -3.447 27.631 1.00 88.69 167 LYS A N 1
ATOM 1377 C CA . LYS A 1 167 ? -13.450 -2.057 28.008 1.00 88.69 167 LYS A CA 1
ATOM 1378 C C . LYS A 1 167 ? -14.923 -1.698 27.882 1.00 88.69 167 LYS A C 1
ATOM 1380 O O . LYS A 1 167 ? -15.486 -1.137 28.819 1.00 88.69 167 LYS A O 1
ATOM 1385 N N . MET A 1 168 ? -15.584 -2.075 26.790 1.00 88.06 168 MET A N 1
ATOM 1386 C CA . MET A 1 168 ? -17.027 -1.868 26.630 1.00 88.06 168 MET A CA 1
ATOM 1387 C C . MET A 1 168 ? -17.823 -2.574 27.729 1.00 88.06 168 MET A C 1
ATOM 1389 O O . MET A 1 168 ? -18.759 -1.996 28.281 1.00 88.06 168 MET A O 1
ATOM 1393 N N . LEU A 1 169 ? -17.433 -3.795 28.100 1.00 88.12 169 LEU A N 1
ATOM 1394 C CA . LEU A 1 169 ? -18.113 -4.549 29.146 1.00 88.12 169 LEU A CA 1
ATOM 1395 C C . LEU A 1 169 ? -17.982 -3.868 30.513 1.00 88.12 169 LEU A C 1
ATOM 1397 O O . LEU A 1 169 ? -18.988 -3.735 31.211 1.00 88.12 169 LEU A O 1
ATOM 1401 N N . GLN A 1 170 ? -16.782 -3.386 30.856 1.00 88.31 170 GLN A N 1
ATOM 1402 C CA . GLN A 1 170 ? -16.526 -2.611 32.076 1.00 88.31 170 GLN A CA 1
ATOM 1403 C C . GLN A 1 170 ? -17.338 -1.311 32.110 1.00 88.31 170 GLN A C 1
ATOM 1405 O O . GLN A 1 170 ? -17.919 -0.971 33.139 1.00 88.31 170 GLN A O 1
ATOM 1410 N N . LEU A 1 171 ? -17.416 -0.596 30.984 1.00 86.00 171 LEU A N 1
ATOM 1411 C CA . LEU A 1 171 ? -18.122 0.683 30.891 1.00 86.00 171 LEU A CA 1
ATOM 1412 C C . LEU A 1 171 ? -19.646 0.517 30.972 1.00 86.00 171 LEU A C 1
ATOM 1414 O O . LEU A 1 171 ? -20.308 1.266 31.690 1.00 86.00 171 LEU A O 1
ATOM 1418 N N . LEU A 1 172 ? -20.203 -0.484 30.282 1.00 86.62 172 LEU A N 1
ATOM 1419 C CA . LEU A 1 172 ? -21.642 -0.774 30.290 1.00 86.62 172 LEU A CA 1
ATOM 1420 C C . LEU A 1 172 ? -22.123 -1.364 31.622 1.00 86.62 172 LEU A C 1
ATOM 1422 O O . LEU A 1 172 ? -23.290 -1.212 31.976 1.00 86.62 172 LEU A O 1
ATOM 1426 N N . ASN A 1 173 ? -21.236 -2.031 32.362 1.00 87.00 173 ASN A N 1
ATOM 1427 C CA . ASN A 1 173 ? -21.557 -2.743 33.597 1.00 87.00 173 ASN A CA 1
ATOM 1428 C C . ASN A 1 173 ? -20.685 -2.271 34.768 1.00 87.00 173 ASN A C 1
ATOM 1430 O O . ASN A 1 173 ? -20.213 -3.085 35.557 1.00 87.00 173 ASN A O 1
ATOM 1434 N N . SER A 1 174 ? -20.505 -0.958 34.910 1.00 87.06 174 SER A N 1
ATOM 1435 C CA . SER A 1 174 ? -19.598 -0.339 35.896 1.00 87.06 174 SER A CA 1
ATOM 1436 C C . SER A 1 174 ? -19.899 -0.669 37.365 1.00 87.06 174 SER A C 1
ATOM 1438 O O . SER A 1 174 ? -19.046 -0.510 38.234 1.00 87.06 174 SER A O 1
ATOM 1440 N N . GLN A 1 175 ? -21.105 -1.154 37.655 1.00 89.44 175 GLN A N 1
ATOM 1441 C CA . GLN A 1 175 ? -21.510 -1.657 38.970 1.00 89.44 175 GLN A CA 1
ATOM 1442 C C . GLN A 1 175 ? -20.919 -3.031 39.327 1.00 89.44 175 GLN A C 1
ATOM 1444 O O . GLN A 1 175 ? -21.006 -3.450 40.481 1.00 89.44 175 GLN A O 1
ATOM 1449 N N . PHE A 1 176 ? -20.351 -3.741 38.351 1.00 88.19 176 PHE A N 1
ATOM 1450 C CA . PHE A 1 176 ? -19.718 -5.041 38.528 1.00 88.19 176 PHE A CA 1
ATOM 1451 C C . PHE A 1 176 ? -18.202 -4.926 38.352 1.00 88.19 176 PHE A C 1
ATOM 1453 O O . PHE A 1 176 ? -17.709 -4.228 37.470 1.00 88.19 176 PHE A O 1
ATOM 1460 N N . SER A 1 177 ? -17.456 -5.650 39.183 1.00 86.00 177 SER A N 1
ATOM 1461 C CA . SER A 1 177 ? -16.023 -5.863 38.989 1.00 86.00 177 SER A CA 1
ATOM 1462 C C . SER A 1 177 ? -15.801 -7.177 38.249 1.00 86.00 177 SER A C 1
ATOM 1464 O O . SER A 1 177 ? -16.213 -8.235 38.731 1.00 86.00 177 SER A O 1
ATOM 1466 N N . PHE A 1 178 ? -15.130 -7.112 37.107 1.00 89.94 178 PHE A N 1
ATOM 1467 C CA . PHE A 1 178 ? -14.759 -8.280 36.315 1.00 89.94 178 PHE A CA 1
ATOM 1468 C C . PHE A 1 178 ? -13.317 -8.682 36.633 1.00 89.94 178 PHE A C 1
ATOM 1470 O O . PHE A 1 178 ? -12.456 -7.811 36.748 1.00 89.94 178 PHE A O 1
ATOM 1477 N N . THR A 1 179 ? -13.067 -9.980 36.806 1.00 91.25 179 THR A N 1
ATOM 1478 C CA . THR A 1 179 ? -11.712 -10.523 36.989 1.00 91.25 179 THR A CA 1
ATOM 1479 C C . THR A 1 179 ? -11.136 -10.986 35.654 1.00 91.25 179 THR A C 1
ATOM 1481 O O . THR A 1 179 ? -11.881 -11.187 34.692 1.00 91.25 179 THR A O 1
ATOM 1484 N N . ASP A 1 180 ? -9.826 -11.211 35.598 1.00 89.62 180 ASP A N 1
ATOM 1485 C CA . ASP A 1 180 ? -9.164 -11.715 34.391 1.00 89.62 180 ASP A CA 1
ATOM 1486 C C . ASP A 1 180 ? -9.718 -13.091 33.979 1.00 89.62 180 ASP A C 1
ATOM 1488 O O . ASP A 1 180 ? -9.957 -13.339 32.798 1.00 89.62 180 ASP A O 1
ATOM 1492 N N . GLU A 1 181 ? -10.058 -13.959 34.943 1.00 92.31 181 GLU A N 1
ATOM 1493 C CA . GLU A 1 181 ? -10.697 -15.252 34.654 1.00 92.31 181 GLU A CA 1
ATOM 1494 C C . GLU A 1 181 ? -12.083 -15.087 34.015 1.00 92.31 181 GLU A C 1
ATOM 1496 O O . GLU A 1 181 ? -12.520 -15.928 33.223 1.00 92.31 181 GLU A O 1
ATOM 1501 N N . TYR A 1 182 ? -12.792 -14.003 34.347 1.00 90.56 182 TYR A N 1
ATOM 1502 C CA . TYR A 1 182 ? -14.066 -13.690 33.715 1.00 90.56 182 TYR A CA 1
ATOM 1503 C C . TYR A 1 182 ? -13.864 -13.275 32.255 1.00 90.56 182 TYR A C 1
ATOM 1505 O O . TYR A 1 182 ? -14.593 -13.760 31.391 1.00 90.56 182 TYR A O 1
ATOM 1513 N N . PHE A 1 183 ? -12.866 -12.441 31.954 1.00 90.19 183 PHE A N 1
ATOM 1514 C CA . PHE A 1 183 ? -12.562 -12.060 30.571 1.00 90.19 183 PHE A CA 1
ATOM 1515 C C . PHE A 1 183 ? -12.057 -13.241 29.739 1.00 90.19 183 PHE A C 1
ATOM 1517 O O . PHE A 1 183 ? -12.487 -13.405 28.597 1.00 90.19 183 PHE A O 1
ATOM 1524 N N . GLU A 1 184 ? -11.269 -14.148 30.324 1.00 89.88 184 GLU A N 1
ATOM 1525 C CA . GLU A 1 184 ? -10.883 -15.398 29.659 1.00 89.88 184 GLU A CA 1
ATOM 1526 C C . GLU A 1 184 ? -12.111 -16.273 29.344 1.00 89.88 184 GLU A C 1
ATOM 1528 O O . GLU A 1 184 ? -12.204 -16.893 28.282 1.00 89.88 184 GLU A O 1
ATOM 1533 N N . CYS A 1 185 ? -13.095 -16.305 30.250 1.00 90.94 185 CYS A N 1
ATOM 1534 C CA . CYS A 1 185 ? -14.368 -16.975 30.010 1.00 90.94 185 CYS A CA 1
ATOM 1535 C C . CYS A 1 185 ? -15.142 -16.309 28.865 1.00 90.94 185 CYS A C 1
ATOM 1537 O O . CYS A 1 185 ? -15.572 -17.002 27.946 1.00 90.94 185 CYS A O 1
ATOM 1539 N N . VAL A 1 186 ? -15.279 -14.980 28.878 1.00 89.81 186 VAL A N 1
ATOM 1540 C CA . VAL A 1 186 ? -15.961 -14.221 27.815 1.00 89.81 186 VAL A CA 1
ATOM 1541 C C . VAL A 1 186 ? -15.308 -14.479 26.460 1.00 89.81 186 VAL A C 1
ATOM 1543 O O . VAL A 1 186 ? -16.018 -14.795 25.507 1.00 89.81 186 VAL A O 1
ATOM 1546 N N . SER A 1 187 ? -13.974 -14.447 26.397 1.00 87.44 187 SER A N 1
ATOM 1547 C CA . SER A 1 187 ? -13.193 -14.711 25.185 1.00 87.44 187 SER A CA 1
ATOM 1548 C C . SER A 1 187 ? -13.566 -16.049 24.525 1.00 87.44 187 SER A C 1
ATOM 1550 O O . SER A 1 187 ? -13.764 -16.109 23.312 1.00 87.44 187 SER A O 1
ATOM 1552 N N . LYS A 1 188 ? -13.814 -17.105 25.320 1.00 89.19 188 LYS A N 1
ATOM 1553 C CA . LYS A 1 188 ? -14.241 -18.433 24.824 1.00 89.19 188 LYS A CA 1
ATOM 1554 C C . LYS A 1 188 ? -15.620 -18.439 24.153 1.00 89.19 188 LYS A C 1
ATOM 1556 O O . LYS A 1 188 ? -15.903 -19.341 23.366 1.00 89.19 188 LYS A O 1
ATOM 1561 N N . TYR A 1 189 ? -16.483 -17.472 24.462 1.00 89.25 189 TYR A N 1
ATOM 1562 C CA . TYR A 1 189 ? -17.840 -17.372 23.910 1.00 89.25 189 TYR A CA 1
ATOM 1563 C C . TYR A 1 189 ? -18.016 -16.222 22.911 1.00 89.25 189 TYR A C 1
ATOM 1565 O O . TYR A 1 189 ? -19.085 -16.122 22.305 1.00 89.25 189 TYR A O 1
ATOM 1573 N N . THR A 1 190 ? -16.996 -15.386 22.689 1.00 88.06 190 THR A N 1
ATOM 1574 C CA . THR A 1 190 ? -17.065 -14.214 21.799 1.00 88.06 190 THR A CA 1
ATOM 1575 C C . THR A 1 190 ? -17.554 -14.570 20.394 1.00 88.06 190 THR A C 1
ATOM 1577 O O . THR A 1 190 ? -18.428 -13.882 19.866 1.00 88.06 190 THR A O 1
ATOM 1580 N N . ASP A 1 191 ? -17.089 -15.683 19.820 1.00 86.25 191 ASP A N 1
ATOM 1581 C CA . ASP A 1 191 ? -17.485 -16.121 18.472 1.00 86.25 191 ASP A CA 1
ATOM 1582 C C . ASP A 1 191 ? -18.958 -16.542 18.370 1.00 86.25 191 ASP A C 1
ATOM 1584 O O . ASP A 1 191 ? -19.584 -16.397 17.317 1.00 86.25 191 ASP A O 1
ATOM 1588 N N . GLN A 1 192 ? -19.525 -17.062 19.462 1.00 89.06 192 GLN A N 1
ATOM 1589 C CA . GLN A 1 192 ? -20.927 -17.482 19.521 1.00 89.06 192 GLN A CA 1
ATOM 1590 C C . GLN A 1 192 ? -21.851 -16.296 19.798 1.00 89.06 192 GLN A C 1
ATOM 1592 O O . GLN A 1 192 ? -22.921 -16.192 19.200 1.00 89.06 192 GLN A O 1
ATOM 1597 N N . LEU A 1 193 ? -21.441 -15.410 20.710 1.00 87.25 193 LEU A N 1
ATOM 1598 C CA . LEU A 1 193 ? -22.244 -14.271 21.150 1.00 87.25 193 LEU A CA 1
ATOM 1599 C C . LEU A 1 193 ? -22.194 -13.101 20.167 1.00 87.25 193 LEU A C 1
ATOM 1601 O O . LEU A 1 193 ? -23.147 -12.328 20.119 1.00 87.25 193 LEU A O 1
ATOM 1605 N N . LYS A 1 194 ? -21.103 -12.970 19.398 1.00 89.44 194 LYS A N 1
ATOM 1606 C CA . LYS A 1 194 ? -20.859 -11.884 18.438 1.00 89.44 194 LYS A CA 1
ATOM 1607 C C . LYS A 1 194 ? -21.268 -10.510 18.997 1.00 89.44 194 LYS A C 1
ATOM 1609 O O . LYS A 1 194 ? -22.166 -9.873 18.445 1.00 89.44 194 LYS A O 1
ATOM 1614 N N . PRO A 1 195 ? -20.619 -10.021 20.071 1.00 88.19 195 PRO A N 1
ATOM 1615 C CA . PRO A 1 195 ? -20.998 -8.763 20.726 1.00 88.19 195 PRO A CA 1
ATOM 1616 C C . PRO A 1 195 ? -20.951 -7.550 19.783 1.00 88.19 195 PRO A C 1
ATOM 1618 O O . PRO A 1 195 ? -21.720 -6.610 19.949 1.00 88.19 195 PRO A O 1
ATOM 1621 N N . PHE A 1 196 ? -20.101 -7.604 18.755 1.00 89.12 196 PHE A N 1
ATOM 1622 C CA . PHE A 1 196 ? -19.994 -6.597 17.694 1.00 89.12 196 PHE A CA 1
ATOM 1623 C C . PHE A 1 196 ? -20.583 -7.072 16.351 1.00 89.12 196 PHE A C 1
ATOM 1625 O O . PHE A 1 196 ? -20.263 -6.535 15.290 1.00 89.12 196 PHE A O 1
ATOM 1632 N N . GLY A 1 197 ? -21.413 -8.118 16.365 1.00 90.12 197 GLY A N 1
ATOM 1633 C CA . GLY A 1 197 ? -21.941 -8.751 15.159 1.00 90.12 197 GLY A CA 1
ATOM 1634 C C . GLY A 1 197 ? -20.837 -9.319 14.262 1.00 90.12 197 GLY A C 1
ATOM 1635 O O . GLY A 1 197 ? -19.844 -9.869 14.734 1.00 90.12 197 GLY A O 1
ATOM 1636 N N . ASP A 1 198 ? -21.008 -9.176 12.948 1.00 88.62 198 ASP A N 1
ATOM 1637 C CA . ASP A 1 198 ? -20.010 -9.601 11.955 1.00 88.62 198 ASP A CA 1
ATOM 1638 C C . ASP A 1 198 ? -18.935 -8.536 11.681 1.00 88.62 198 ASP A C 1
ATOM 1640 O O . ASP A 1 198 ? -18.047 -8.763 10.854 1.00 88.62 198 ASP A O 1
ATOM 1644 N N . THR A 1 199 ? -19.012 -7.373 12.339 1.00 87.25 199 THR A N 1
ATOM 1645 C CA . THR A 1 199 ? -18.107 -6.246 12.097 1.00 87.25 199 THR A CA 1
ATOM 1646 C C . THR A 1 199 ? -16.642 -6.644 12.274 1.00 87.25 199 THR A C 1
ATOM 1648 O O . THR A 1 199 ? -15.906 -6.457 11.310 1.00 87.25 199 THR A O 1
ATOM 1651 N N . PRO A 1 200 ? -16.200 -7.288 13.377 1.00 89.00 200 PRO A N 1
ATOM 1652 C CA . PRO A 1 200 ? -14.794 -7.665 13.547 1.00 89.00 200 PRO A CA 1
ATOM 1653 C C . PRO A 1 200 ? -14.242 -8.527 12.414 1.00 89.00 200 PRO A C 1
ATOM 1655 O O . PRO A 1 200 ? -13.147 -8.288 11.907 1.00 89.00 200 PRO A O 1
ATOM 1658 N N . HIS A 1 201 ? -15.029 -9.507 11.967 1.00 88.88 201 HIS A N 1
ATOM 1659 C CA . HIS A 1 201 ? -14.629 -10.410 10.897 1.00 88.88 201 HIS A CA 1
ATOM 1660 C C . HIS A 1 201 ? -14.534 -9.690 9.546 1.00 88.88 201 HIS A C 1
ATOM 1662 O O . HIS A 1 201 ? -13.540 -9.841 8.835 1.00 88.88 201 HIS A O 1
ATOM 1668 N N . LYS A 1 202 ? -15.545 -8.881 9.199 1.00 86.31 202 LYS A N 1
ATOM 1669 C CA . LYS A 1 202 ? -15.550 -8.090 7.959 1.00 86.31 202 LYS A CA 1
ATOM 1670 C C . LYS A 1 202 ? -14.397 -7.089 7.940 1.00 86.31 202 LYS A C 1
ATOM 1672 O O . LYS A 1 202 ? -13.691 -7.010 6.938 1.00 86.31 202 LYS A O 1
ATOM 1677 N N . LEU A 1 203 ? -14.184 -6.404 9.066 1.00 84.19 203 LEU A N 1
ATOM 1678 C CA . LEU A 1 203 ? -13.120 -5.427 9.261 1.00 84.19 203 LEU A CA 1
ATOM 1679 C C . LEU A 1 203 ? -11.753 -6.055 9.008 1.00 84.19 203 LEU A C 1
ATOM 1681 O O . LEU A 1 203 ? -10.970 -5.557 8.204 1.00 84.19 203 LEU A O 1
ATOM 1685 N N . LYS A 1 204 ? -11.520 -7.211 9.638 1.00 85.75 204 LYS A N 1
ATOM 1686 C CA . LYS A 1 204 ? -10.286 -7.977 9.498 1.00 85.75 204 LYS A CA 1
ATOM 1687 C C . LYS A 1 204 ? -9.982 -8.315 8.046 1.00 85.75 204 LYS A C 1
ATOM 1689 O O . LYS A 1 204 ? -8.920 -7.975 7.540 1.00 85.75 204 LYS A O 1
ATOM 1694 N N . VAL A 1 205 ? -10.934 -8.934 7.350 1.00 86.81 205 VAL A N 1
ATOM 1695 C CA . VAL A 1 205 ? -10.738 -9.350 5.954 1.00 86.81 205 VAL A CA 1
ATOM 1696 C C . VAL A 1 205 ? -10.479 -8.150 5.038 1.00 86.81 205 VAL A C 1
ATOM 1698 O O . VAL A 1 205 ? -9.642 -8.242 4.140 1.00 86.81 205 VAL A O 1
ATOM 1701 N N . GLN A 1 206 ? -11.184 -7.037 5.247 1.00 83.38 206 GLN A N 1
ATOM 1702 C CA . GLN A 1 206 ? -11.043 -5.842 4.417 1.00 83.38 206 GLN A CA 1
ATOM 1703 C C . GLN A 1 206 ? -9.702 -5.140 4.642 1.00 83.38 206 GLN A C 1
ATOM 1705 O O . GLN A 1 206 ? -8.977 -4.937 3.670 1.00 83.38 206 GLN A O 1
ATOM 1710 N N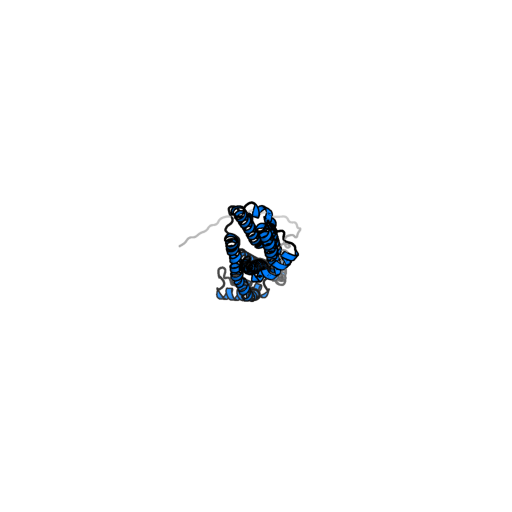 . ILE A 1 207 ? -9.332 -4.855 5.897 1.00 84.12 207 ILE A N 1
ATOM 1711 C CA . ILE A 1 207 ? -8.055 -4.206 6.232 1.00 84.12 207 ILE A CA 1
ATOM 1712 C C . ILE A 1 207 ? -6.883 -5.043 5.722 1.00 84.12 207 ILE A C 1
ATOM 1714 O O . ILE A 1 207 ? -5.999 -4.514 5.050 1.00 84.12 207 ILE A O 1
ATOM 1718 N N . THR A 1 208 ? -6.877 -6.352 5.999 1.00 85.69 208 THR A N 1
ATOM 1719 C CA . THR A 1 208 ? -5.767 -7.220 5.591 1.00 85.69 208 THR A CA 1
ATOM 1720 C C . THR A 1 208 ? -5.583 -7.230 4.081 1.00 85.69 208 THR A C 1
ATOM 1722 O O . THR A 1 208 ? -4.460 -7.091 3.602 1.00 85.69 208 THR A O 1
ATOM 1725 N N . ARG A 1 209 ? -6.671 -7.352 3.312 1.00 85.06 209 ARG A N 1
ATOM 1726 C CA . ARG A 1 209 ? -6.590 -7.344 1.846 1.00 85.06 209 ARG A CA 1
ATOM 1727 C C . ARG A 1 209 ? -6.143 -5.997 1.305 1.00 85.06 209 ARG A C 1
ATOM 1729 O O . ARG A 1 209 ? -5.323 -5.961 0.394 1.00 85.06 209 ARG A O 1
ATOM 1736 N N . ALA A 1 210 ? -6.676 -4.912 1.850 1.00 84.56 210 ALA A N 1
ATOM 1737 C CA . ALA A 1 210 ? -6.415 -3.590 1.318 1.00 84.56 210 ALA A CA 1
ATOM 1738 C C . ALA A 1 210 ? -5.000 -3.098 1.643 1.00 84.56 210 ALA A C 1
ATOM 1740 O O . ALA A 1 210 ? -4.323 -2.599 0.750 1.00 84.56 210 ALA A O 1
ATOM 1741 N N . LEU A 1 211 ? -4.503 -3.314 2.868 1.00 83.31 211 LEU A N 1
ATOM 1742 C CA . LEU A 1 211 ? -3.120 -2.972 3.219 1.00 83.31 211 LEU A CA 1
ATOM 1743 C C . LEU A 1 211 ? -2.100 -3.843 2.481 1.00 83.31 211 LEU A C 1
ATOM 1745 O O . LEU A 1 211 ? -1.062 -3.335 2.060 1.00 83.31 211 LEU A O 1
ATOM 1749 N N . ALA A 1 212 ? -2.395 -5.132 2.281 1.00 84.88 212 ALA A N 1
ATOM 1750 C CA . ALA A 1 212 ? -1.556 -5.989 1.450 1.00 84.88 212 ALA A CA 1
ATOM 1751 C C . ALA A 1 212 ? -1.514 -5.480 -0.001 1.00 84.88 212 ALA A C 1
ATOM 1753 O O . ALA A 1 212 ? -0.432 -5.327 -0.559 1.00 84.88 212 ALA A O 1
ATOM 1754 N N . ALA A 1 213 ? -2.669 -5.148 -0.589 1.00 85.25 213 ALA A N 1
ATOM 1755 C CA . ALA A 1 213 ? -2.749 -4.619 -1.949 1.00 85.25 213 ALA A CA 1
ATOM 1756 C C . ALA A 1 213 ? -2.051 -3.259 -2.104 1.00 85.25 213 ALA A C 1
ATOM 1758 O O . ALA A 1 213 ? -1.315 -3.069 -3.068 1.00 85.25 213 ALA A O 1
ATOM 1759 N N . ALA A 1 214 ? -2.230 -2.343 -1.148 1.00 84.00 214 ALA A N 1
ATOM 1760 C CA . ALA A 1 214 ? -1.548 -1.051 -1.101 1.00 84.00 214 ALA A CA 1
ATOM 1761 C C . ALA A 1 214 ? -0.024 -1.223 -1.085 1.00 84.00 214 ALA A C 1
ATOM 1763 O O . ALA A 1 214 ? 0.689 -0.649 -1.906 1.00 84.00 214 ALA A O 1
ATOM 1764 N N . ARG A 1 215 ? 0.473 -2.091 -0.195 1.00 83.12 215 ARG A N 1
ATOM 1765 C CA . ARG A 1 215 ? 1.898 -2.416 -0.100 1.00 83.12 215 ARG A CA 1
ATOM 1766 C C . ARG A 1 215 ? 2.420 -3.005 -1.410 1.00 83.12 215 ARG A C 1
ATOM 1768 O O . ARG A 1 215 ? 3.457 -2.565 -1.895 1.00 83.12 215 ARG A O 1
ATOM 1775 N N . THR A 1 216 ? 1.709 -3.971 -1.992 1.00 85.75 216 THR A N 1
ATOM 1776 C CA . THR A 1 216 ? 2.091 -4.588 -3.270 1.00 85.75 216 THR A CA 1
ATOM 1777 C C . THR A 1 216 ? 2.075 -3.584 -4.418 1.00 85.75 216 THR A C 1
ATOM 1779 O O . THR A 1 216 ? 2.964 -3.640 -5.259 1.00 85.75 216 THR A O 1
ATOM 1782 N N . LEU A 1 217 ? 1.120 -2.653 -4.451 1.00 85.62 217 LEU A N 1
ATOM 1783 C CA . LEU A 1 217 ? 1.064 -1.598 -5.460 1.00 85.62 217 LEU A CA 1
ATOM 1784 C C . LEU A 1 217 ? 2.296 -0.697 -5.377 1.00 85.62 217 LEU A C 1
ATOM 1786 O O . LEU A 1 217 ? 2.982 -0.515 -6.375 1.00 85.62 217 LEU A O 1
ATOM 1790 N N . VAL A 1 218 ? 2.613 -0.184 -4.188 1.00 85.44 218 VAL A N 1
ATOM 1791 C CA . VAL A 1 218 ? 3.756 0.719 -4.001 1.00 85.44 218 VAL A CA 1
ATOM 1792 C C . VAL A 1 218 ? 5.081 0.013 -4.262 1.00 85.44 218 VAL A C 1
ATOM 1794 O O . VAL A 1 218 ? 5.928 0.538 -4.978 1.00 85.44 218 VAL A O 1
ATOM 1797 N N . GLN A 1 219 ? 5.250 -1.210 -3.756 1.00 86.50 219 GLN A N 1
ATOM 1798 C CA . GLN A 1 219 ? 6.429 -2.023 -4.064 1.00 86.50 219 GLN A CA 1
ATOM 1799 C C . GLN A 1 219 ? 6.525 -2.340 -5.558 1.00 86.50 219 GLN A C 1
ATOM 1801 O O . GLN A 1 219 ? 7.616 -2.295 -6.120 1.00 86.50 219 GLN A O 1
ATOM 1806 N N . GLY A 1 220 ? 5.390 -2.630 -6.197 1.00 88.75 220 GLY A N 1
ATOM 1807 C CA . GLY A 1 220 ? 5.286 -2.825 -7.634 1.00 88.75 220 GLY A CA 1
ATOM 1808 C C . GLY A 1 220 ? 5.798 -1.601 -8.376 1.00 88.75 220 GLY A C 1
ATOM 1809 O O . GLY A 1 220 ? 6.772 -1.719 -9.102 1.00 88.75 220 GLY A O 1
ATOM 1810 N N . LEU A 1 221 ? 5.231 -0.420 -8.128 1.00 86.88 221 LEU A N 1
ATOM 1811 C CA . LEU A 1 221 ? 5.654 0.838 -8.754 1.00 86.88 221 LEU A CA 1
ATOM 1812 C C . LEU A 1 221 ? 7.152 1.123 -8.563 1.00 86.88 221 LEU A C 1
ATOM 1814 O O . LEU A 1 221 ? 7.826 1.478 -9.525 1.00 86.88 221 LEU A O 1
ATOM 1818 N N . MET A 1 222 ? 7.701 0.886 -7.365 1.00 87.50 222 MET A N 1
ATOM 1819 C CA . MET A 1 222 ? 9.144 1.022 -7.118 1.00 87.50 222 MET A CA 1
ATOM 1820 C C . MET A 1 222 ? 9.980 0.072 -7.989 1.00 87.50 222 MET A C 1
ATOM 1822 O O . MET A 1 222 ? 10.986 0.485 -8.563 1.00 87.50 222 MET A O 1
ATOM 1826 N N . VAL A 1 223 ? 9.572 -1.196 -8.105 1.00 89.88 223 VAL A N 1
ATOM 1827 C CA . VAL A 1 223 ? 10.240 -2.177 -8.976 1.00 89.88 223 VAL A CA 1
ATOM 1828 C C . VAL A 1 223 ? 10.079 -1.797 -10.447 1.00 89.88 223 VAL A C 1
ATOM 1830 O O . VAL A 1 223 ? 11.042 -1.899 -11.198 1.00 89.88 223 VAL A O 1
ATOM 1833 N N . GLY A 1 224 ? 8.900 -1.322 -10.852 1.00 88.19 224 GLY A N 1
ATOM 1834 C CA . GLY A 1 224 ? 8.632 -0.833 -12.203 1.00 88.19 224 GLY A CA 1
ATOM 1835 C C . GLY A 1 224 ? 9.576 0.304 -12.588 1.00 88.19 224 GLY A C 1
ATOM 1836 O O . GLY A 1 224 ? 10.249 0.205 -13.610 1.00 88.19 224 GLY A O 1
ATOM 1837 N N . ARG A 1 225 ? 9.711 1.321 -11.724 1.00 86.44 225 ARG A N 1
ATOM 1838 C CA . ARG A 1 225 ? 10.667 2.429 -11.895 1.00 86.44 225 ARG A CA 1
ATOM 1839 C C . ARG A 1 225 ? 12.103 1.923 -12.036 1.00 86.44 225 ARG A C 1
ATOM 1841 O O . ARG A 1 225 ? 12.821 2.345 -12.934 1.00 86.44 225 ARG A O 1
ATOM 1848 N N . GLU A 1 226 ? 12.530 1.006 -11.169 1.00 88.19 226 GLU A N 1
ATOM 1849 C CA . GLU A 1 226 ? 13.884 0.439 -11.224 1.00 88.19 226 GLU A CA 1
ATOM 1850 C C . GLU A 1 226 ? 14.134 -0.347 -12.521 1.00 88.19 226 GLU A C 1
ATOM 1852 O O . GLU A 1 226 ? 15.215 -0.256 -13.099 1.00 88.19 226 GLU A O 1
ATOM 1857 N N . VAL A 1 227 ? 13.148 -1.114 -12.997 1.00 88.69 227 VAL A N 1
ATOM 1858 C CA . VAL A 1 227 ? 13.248 -1.854 -14.262 1.00 88.69 227 VAL A CA 1
ATOM 1859 C C . VAL A 1 227 ? 13.319 -0.890 -15.445 1.00 88.69 227 VAL A C 1
ATOM 1861 O O . VAL A 1 227 ? 14.233 -1.035 -16.253 1.00 88.69 227 VAL A O 1
ATOM 1864 N N . ALA A 1 228 ? 12.441 0.115 -15.513 1.00 83.81 228 ALA A N 1
ATOM 1865 C CA . ALA A 1 228 ? 12.462 1.138 -16.561 1.00 83.81 228 ALA A CA 1
ATOM 1866 C C . ALA A 1 228 ? 13.822 1.858 -16.614 1.00 83.81 228 ALA A C 1
ATOM 1868 O O . ALA A 1 228 ? 14.491 1.852 -17.646 1.00 83.81 228 ALA A O 1
ATOM 1869 N N . ASN A 1 229 ? 14.320 2.319 -15.461 1.00 85.44 229 ASN A N 1
ATOM 1870 C CA . ASN A 1 229 ? 15.634 2.960 -15.337 1.00 85.44 229 ASN A CA 1
ATOM 1871 C C . ASN A 1 229 ? 16.805 2.078 -15.793 1.00 85.44 229 ASN A C 1
ATOM 1873 O O . ASN A 1 229 ? 17.840 2.590 -16.223 1.00 85.44 229 ASN A O 1
ATOM 1877 N N . ARG A 1 230 ? 16.701 0.754 -15.638 1.00 85.62 230 ARG A N 1
ATOM 1878 C CA . ARG A 1 230 ? 17.729 -0.185 -16.108 1.00 85.62 230 ARG A CA 1
ATOM 1879 C C . ARG A 1 230 ? 17.629 -0.436 -17.602 1.00 85.62 230 ARG A C 1
ATOM 1881 O O . ARG A 1 230 ? 18.667 -0.538 -18.245 1.00 85.62 230 ARG A O 1
ATOM 1888 N N . VAL A 1 231 ? 16.412 -0.545 -18.129 1.00 83.88 231 VAL A N 1
ATOM 1889 C CA . VAL A 1 231 ? 16.149 -0.752 -19.558 1.00 83.88 231 VAL A CA 1
ATOM 1890 C C . VAL A 1 231 ? 16.626 0.450 -20.377 1.00 83.88 231 VAL A C 1
ATOM 1892 O O . VAL A 1 231 ? 17.282 0.242 -21.396 1.00 83.88 231 VAL A O 1
ATOM 1895 N N . ALA A 1 232 ? 16.411 1.671 -19.880 1.00 78.81 232 ALA A N 1
ATOM 1896 C CA . ALA A 1 232 ? 16.884 2.908 -20.507 1.00 78.81 232 ALA A CA 1
ATOM 1897 C C . ALA A 1 232 ? 18.422 2.998 -20.608 1.00 78.81 232 ALA A C 1
ATOM 1899 O O . ALA A 1 232 ? 18.956 3.658 -21.487 1.00 78.81 232 ALA A O 1
ATOM 1900 N N . LYS A 1 233 ? 19.162 2.297 -19.736 1.00 81.69 233 LYS A N 1
ATOM 1901 C CA . LYS A 1 233 ? 20.641 2.298 -19.704 1.00 81.69 233 LYS A CA 1
ATOM 1902 C C . LYS A 1 233 ? 21.276 1.144 -20.485 1.00 81.69 233 LYS A C 1
ATOM 1904 O O . LYS A 1 233 ? 22.465 0.865 -20.319 1.00 81.69 233 LYS A O 1
ATOM 1909 N N . VAL A 1 234 ? 20.495 0.399 -21.267 1.00 82.25 234 VAL A N 1
ATOM 1910 C CA . VAL A 1 234 ? 21.025 -0.700 -22.082 1.00 82.25 234 VAL A CA 1
ATOM 1911 C C . VAL A 1 234 ? 21.685 -0.122 -23.329 1.00 82.25 234 VAL A C 1
ATOM 1913 O O . VAL A 1 234 ? 20.997 0.317 -24.245 1.00 82.25 234 VAL A O 1
ATOM 1916 N N . ASN A 1 235 ? 23.016 -0.196 -23.378 1.00 81.06 235 ASN A N 1
ATOM 1917 C CA . ASN A 1 235 ? 23.804 0.280 -24.514 1.00 81.06 235 ASN A CA 1
ATOM 1918 C C . ASN A 1 235 ? 23.362 -0.349 -25.842 1.00 81.06 235 ASN A C 1
ATOM 1920 O O . ASN A 1 235 ? 23.061 -1.549 -25.935 1.00 81.06 235 ASN A O 1
ATOM 1924 N N . VAL A 1 236 ? 23.446 0.452 -26.899 1.00 80.62 236 VAL A N 1
ATOM 1925 C CA . VAL A 1 236 ? 23.160 0.020 -28.264 1.00 80.62 236 VAL A CA 1
ATOM 1926 C C . VAL A 1 236 ? 24.187 -1.021 -28.725 1.00 80.62 236 VAL A C 1
ATOM 1928 O O . VAL A 1 236 ? 25.400 -0.862 -28.584 1.00 80.62 236 VAL A O 1
ATOM 1931 N N . SER A 1 237 ? 23.718 -2.132 -29.305 1.00 87.75 237 SER A N 1
ATOM 1932 C CA . SER A 1 237 ? 24.641 -3.153 -29.816 1.00 87.75 237 SER A CA 1
ATOM 1933 C C . SER A 1 237 ? 25.440 -2.633 -31.025 1.00 87.75 237 SER A C 1
ATOM 1935 O O . SER A 1 237 ? 24.881 -1.919 -31.862 1.00 87.75 237 SER A O 1
ATOM 1937 N N . PRO A 1 238 ? 26.695 -3.074 -31.242 1.00 89.44 238 PRO A N 1
ATOM 1938 C CA . PRO A 1 238 ? 27.484 -2.657 -32.410 1.00 89.44 238 PRO A CA 1
ATOM 1939 C C . PRO A 1 238 ? 26.806 -2.966 -33.756 1.00 89.44 238 PRO A C 1
ATOM 1941 O O . PRO A 1 238 ? 26.987 -2.257 -34.747 1.00 89.44 238 PRO A O 1
ATOM 1944 N N . GLY A 1 239 ? 26.005 -4.040 -33.799 1.00 91.00 239 GLY A N 1
ATOM 1945 C CA . GLY A 1 239 ? 25.195 -4.397 -34.962 1.00 91.00 239 GLY A CA 1
ATOM 1946 C C . GLY A 1 239 ? 24.051 -3.4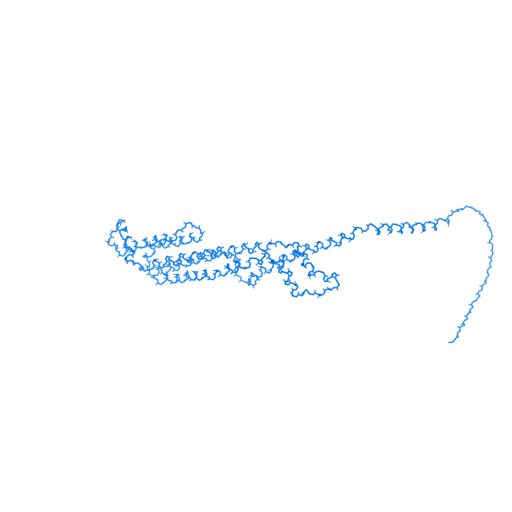12 -35.214 1.00 91.00 239 GLY A C 1
ATOM 1947 O O . GLY A 1 239 ? 23.799 -3.072 -36.371 1.00 91.00 239 GLY A O 1
ATOM 1948 N N . CYS A 1 240 ? 23.403 -2.928 -34.150 1.00 89.25 240 CYS A N 1
ATOM 1949 C CA . CYS A 1 240 ? 22.392 -1.879 -34.235 1.00 89.25 240 CYS A CA 1
ATOM 1950 C C . CYS A 1 240 ? 23.010 -0.536 -34.635 1.00 89.25 240 CYS A C 1
ATOM 1952 O O . CYS A 1 240 ? 22.532 0.049 -35.601 1.00 89.25 240 CYS A O 1
ATOM 1954 N N . SER A 1 241 ? 24.109 -0.109 -33.999 1.00 90.62 241 SER A N 1
ATOM 1955 C CA . SER A 1 241 ? 24.820 1.131 -34.357 1.00 90.62 241 SER A CA 1
ATOM 1956 C C . SER A 1 241 ? 25.122 1.162 -35.862 1.00 90.62 241 SER A C 1
ATOM 1958 O O . SER A 1 241 ? 24.672 2.049 -36.581 1.00 90.62 241 SER A O 1
ATOM 1960 N N . LYS A 1 242 ? 25.696 0.081 -36.418 1.00 92.94 242 LYS A N 1
ATOM 1961 C CA . LYS A 1 242 ? 25.923 -0.047 -37.872 1.00 92.94 242 LYS A CA 1
ATOM 1962 C C . LYS A 1 242 ? 24.641 0.026 -38.716 1.00 92.94 242 LYS A C 1
ATOM 1964 O O . LYS A 1 242 ? 24.673 0.530 -39.843 1.00 92.94 242 LYS A O 1
ATOM 1969 N N . ALA A 1 243 ? 23.532 -0.536 -38.239 1.00 90.31 243 ALA A N 1
ATOM 1970 C CA . ALA A 1 243 ? 22.254 -0.510 -38.945 1.00 90.31 243 ALA A CA 1
ATOM 1971 C C . ALA A 1 243 ? 21.616 0.889 -38.929 1.00 90.31 243 ALA A C 1
ATOM 1973 O O . ALA A 1 243 ? 21.121 1.329 -39.969 1.00 90.31 243 ALA A O 1
ATOM 1974 N N . LEU A 1 244 ? 21.699 1.599 -37.801 1.00 86.62 244 LEU A N 1
ATOM 1975 C CA . LEU A 1 244 ? 21.283 2.992 -37.648 1.00 86.62 244 LEU A CA 1
ATOM 1976 C C . LEU A 1 244 ? 22.135 3.917 -38.521 1.00 86.62 244 LEU A C 1
ATOM 1978 O O . LEU A 1 244 ? 21.579 4.701 -39.291 1.00 86.62 244 LEU A O 1
ATOM 1982 N N . THR A 1 245 ? 23.464 3.751 -38.525 1.00 88.75 245 THR A N 1
ATOM 1983 C CA . THR A 1 245 ? 24.360 4.526 -39.398 1.00 88.75 245 THR A CA 1
ATOM 1984 C C . THR A 1 245 ? 23.974 4.370 -40.868 1.00 88.75 245 THR A C 1
ATOM 1986 O O . THR A 1 245 ? 23.889 5.350 -41.606 1.00 88.75 245 THR A O 1
ATOM 1989 N N . ARG A 1 246 ? 23.675 3.140 -41.307 1.00 91.12 246 ARG A N 1
ATOM 1990 C CA . ARG A 1 246 ? 23.226 2.885 -42.684 1.00 91.12 246 ARG A CA 1
ATOM 1991 C C . ARG A 1 246 ? 21.884 3.522 -43.006 1.00 91.12 246 ARG A C 1
ATOM 1993 O O . ARG A 1 246 ? 21.672 3.958 -44.133 1.00 91.12 246 ARG A O 1
ATOM 2000 N N . MET A 1 247 ? 20.983 3.548 -42.035 1.00 88.88 247 MET A N 1
ATOM 2001 C CA . MET A 1 247 ? 19.648 4.092 -42.210 1.00 88.88 247 MET A CA 1
ATOM 2002 C C . MET A 1 247 ? 19.647 5.618 -42.325 1.00 88.88 247 MET A C 1
ATOM 2004 O O . MET A 1 247 ? 18.916 6.149 -43.159 1.00 88.88 247 MET A O 1
ATOM 2008 N N . PHE A 1 248 ? 20.464 6.304 -41.520 1.00 85.38 248 PHE A N 1
ATOM 2009 C CA . PHE A 1 248 ? 20.492 7.765 -41.456 1.00 85.38 248 PHE A CA 1
ATOM 2010 C C . PHE A 1 248 ? 21.572 8.407 -42.336 1.00 85.38 248 PHE A C 1
ATOM 2012 O O . PHE A 1 248 ? 21.293 9.417 -42.977 1.00 85.38 248 PHE A O 1
ATOM 2019 N N . TYR A 1 249 ? 22.782 7.836 -42.414 1.00 83.75 249 TYR A N 1
ATOM 2020 C CA . TYR A 1 249 ? 23.943 8.524 -43.005 1.00 83.75 249 TYR A CA 1
ATOM 2021 C C . TYR A 1 249 ? 24.334 8.057 -44.403 1.00 83.75 249 TYR A C 1
ATOM 2023 O O . TYR A 1 249 ? 24.779 8.872 -45.209 1.00 83.75 249 TYR A O 1
ATOM 2031 N N . CYS A 1 250 ? 24.095 6.794 -44.767 1.00 87.56 250 CYS A N 1
ATOM 2032 C CA . CYS A 1 250 ? 24.412 6.335 -46.124 1.00 87.56 250 CYS A CA 1
ATOM 2033 C C . CYS A 1 250 ? 23.730 7.126 -47.265 1.00 87.56 250 CYS A C 1
ATOM 2035 O O . CYS A 1 250 ? 24.346 7.220 -48.330 1.00 87.56 250 CYS A O 1
ATOM 2037 N N . PRO A 1 251 ? 22.522 7.718 -47.113 1.00 88.50 251 PRO A N 1
ATOM 2038 C CA . PRO A 1 251 ? 21.967 8.608 -48.135 1.00 88.50 251 PRO A CA 1
ATOM 2039 C C . PRO A 1 251 ? 22.871 9.808 -48.449 1.00 88.50 251 PRO A C 1
ATOM 2041 O O . PRO A 1 251 ? 23.047 10.131 -49.624 1.00 88.50 251 PRO A O 1
ATOM 2044 N N . TYR A 1 252 ? 23.517 10.399 -47.438 1.00 86.25 252 TYR A N 1
ATOM 2045 C CA . TYR A 1 252 ? 24.440 11.523 -47.614 1.00 86.25 252 TYR A CA 1
ATOM 2046 C C . TYR A 1 252 ? 25.678 11.117 -48.416 1.00 86.25 252 TYR A C 1
ATOM 2048 O O . TYR A 1 252 ? 26.039 11.809 -49.366 1.00 86.25 252 TYR A O 1
ATOM 2056 N N . CYS A 1 253 ? 26.264 9.951 -48.119 1.00 87.81 253 CYS A N 1
ATOM 2057 C CA . CYS A 1 253 ? 27.383 9.391 -48.888 1.00 87.81 253 CYS A CA 1
ATOM 2058 C C . CYS A 1 253 ? 27.003 9.124 -50.357 1.00 87.81 253 CYS A C 1
ATOM 2060 O O . CYS A 1 253 ? 27.847 9.172 -51.248 1.00 87.81 253 CYS A O 1
ATOM 2062 N N . GLY A 1 254 ? 25.721 8.849 -50.619 1.00 85.25 254 GLY A N 1
ATOM 2063 C CA . GLY A 1 254 ? 25.165 8.683 -51.962 1.00 85.25 254 GLY A C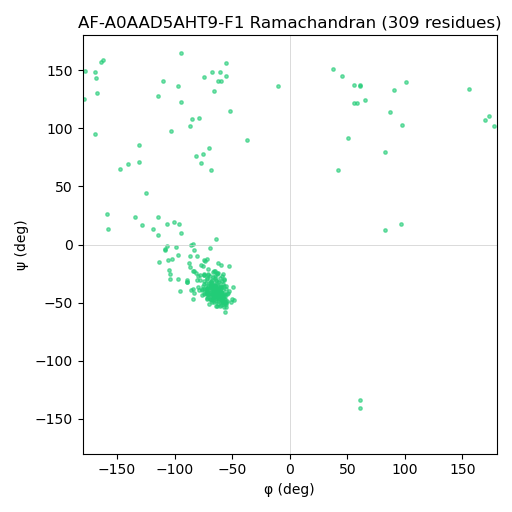A 1
ATOM 2064 C C . GLY A 1 254 ? 24.772 9.988 -52.666 1.00 85.25 254 GLY A C 1
ATOM 2065 O O . GLY A 1 254 ? 24.268 9.924 -53.786 1.00 85.25 254 GLY A O 1
ATOM 2066 N N . GLY A 1 255 ? 24.963 11.154 -52.037 1.00 88.38 255 GLY A N 1
ATOM 2067 C CA . GLY A 1 255 ? 24.585 12.464 -52.580 1.00 88.38 255 GLY A CA 1
ATOM 2068 C C . GLY A 1 255 ? 23.113 12.852 -52.375 1.00 88.38 255 GLY A C 1
ATOM 2069 O O . GLY A 1 255 ? 22.645 13.817 -52.979 1.00 88.38 255 GLY A O 1
ATOM 2070 N N . PHE A 1 256 ? 22.371 12.126 -51.535 1.00 86.31 256 PHE A N 1
ATOM 2071 C CA . PHE A 1 256 ? 20.966 12.393 -51.218 1.00 86.31 256 PHE A CA 1
ATOM 2072 C C . PHE A 1 256 ? 20.841 13.063 -49.842 1.00 86.31 256 PHE A C 1
ATOM 2074 O O . PHE A 1 256 ? 20.841 12.389 -48.817 1.00 86.31 256 PHE A O 1
ATOM 2081 N N . VAL A 1 257 ? 20.712 14.393 -49.821 1.00 77.50 257 VAL A N 1
ATOM 2082 C CA . VAL A 1 257 ? 20.750 15.200 -48.580 1.00 77.50 257 VAL A CA 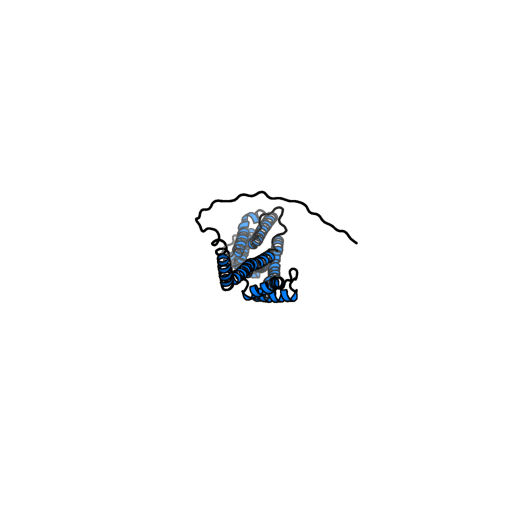1
ATOM 2083 C C . VAL A 1 257 ? 19.405 15.357 -47.853 1.00 77.50 257 VAL A C 1
ATOM 2085 O O . VAL A 1 257 ? 19.402 15.630 -46.659 1.00 77.50 257 VAL A O 1
ATOM 2088 N N . ASP A 1 258 ? 18.277 15.122 -48.535 1.00 79.62 258 ASP A N 1
ATOM 2089 C CA . ASP A 1 258 ? 16.916 15.298 -47.983 1.00 79.62 258 ASP A CA 1
ATOM 2090 C C . ASP A 1 258 ? 16.096 13.991 -47.946 1.00 79.62 258 ASP A C 1
ATOM 2092 O O . ASP A 1 258 ? 14.868 13.996 -47.797 1.00 79.62 258 ASP A O 1
ATOM 2096 N N . LEU A 1 259 ? 16.746 12.837 -48.132 1.00 82.38 259 LEU A N 1
ATOM 2097 C CA . LEU A 1 259 ? 16.048 11.557 -48.220 1.00 82.38 259 LEU A CA 1
ATOM 2098 C C . LEU A 1 259 ? 15.797 10.969 -46.827 1.00 82.38 259 LEU A C 1
ATOM 2100 O O . LEU A 1 259 ? 16.702 10.448 -46.184 1.00 82.38 259 LEU A O 1
ATOM 2104 N N . LYS A 1 260 ? 14.536 10.989 -46.389 1.00 83.12 260 LYS A N 1
ATOM 2105 C CA . LYS A 1 260 ? 14.119 10.325 -45.148 1.00 83.12 260 LYS A CA 1
ATOM 2106 C C . LYS A 1 260 ? 14.053 8.800 -45.320 1.00 83.12 260 LYS A C 1
ATOM 2108 O O . LYS A 1 260 ? 13.612 8.332 -46.376 1.00 83.12 260 LYS A O 1
ATOM 2113 N N . PRO A 1 261 ? 14.411 8.011 -44.289 1.00 82.50 261 PRO A N 1
ATOM 2114 C CA . PRO A 1 261 ? 14.275 6.562 -44.344 1.00 82.50 261 PRO A CA 1
ATOM 2115 C C . PRO A 1 261 ? 12.806 6.154 -44.507 1.00 82.50 261 PRO A C 1
ATOM 2117 O O . PRO A 1 261 ? 11.894 6.726 -43.907 1.00 82.50 261 PRO A O 1
ATOM 2120 N N . CYS A 1 262 ? 12.562 5.126 -45.320 1.00 89.12 262 CYS A N 1
ATOM 2121 C CA . CYS A 1 262 ? 11.226 4.564 -45.498 1.00 89.12 262 CYS A CA 1
ATOM 2122 C C . CYS A 1 262 ? 10.678 4.053 -44.157 1.00 89.12 262 CYS A C 1
ATOM 2124 O O . CYS A 1 262 ? 11.394 3.378 -43.418 1.00 89.12 262 CYS A O 1
ATOM 2126 N N . ARG A 1 263 ? 9.380 4.256 -43.886 1.00 88.50 263 ARG A N 1
ATOM 2127 C CA . ARG A 1 263 ? 8.730 3.814 -42.634 1.00 88.50 263 ARG A CA 1
ATOM 2128 C C . ARG A 1 263 ? 9.001 2.344 -42.295 1.00 88.50 263 ARG A C 1
ATOM 2130 O O . ARG A 1 263 ? 9.348 2.031 -41.165 1.00 88.50 263 ARG A O 1
ATOM 2137 N N . SER A 1 264 ? 8.859 1.443 -43.266 1.00 90.19 264 SER A N 1
ATOM 2138 C CA . SER A 1 264 ? 9.098 0.009 -43.061 1.00 90.19 264 SER A CA 1
ATOM 2139 C C . SER A 1 264 ? 10.572 -0.320 -42.821 1.00 90.19 264 SER A C 1
ATOM 2141 O O . SER A 1 264 ? 10.873 -1.249 -42.080 1.00 90.19 264 SER A O 1
ATOM 2143 N N . TYR A 1 265 ? 11.490 0.432 -43.437 1.00 84.75 265 TYR A N 1
ATOM 2144 C CA . TYR A 1 265 ? 12.922 0.255 -43.222 1.00 84.75 265 TYR A CA 1
ATOM 2145 C C . TYR A 1 265 ? 13.307 0.697 -41.807 1.00 84.75 265 TYR A C 1
ATOM 2147 O O . TYR A 1 265 ? 13.913 -0.089 -41.085 1.00 84.75 265 TYR A O 1
ATOM 2155 N N . CYS A 1 266 ? 12.832 1.872 -41.382 1.00 84.75 266 CYS A N 1
ATOM 2156 C CA . CYS A 1 266 ? 12.993 2.368 -40.018 1.00 84.75 266 CYS A CA 1
ATOM 2157 C C . CYS A 1 266 ? 12.458 1.388 -38.974 1.00 84.75 266 CYS A C 1
ATOM 2159 O O . CYS A 1 266 ? 13.199 0.945 -38.102 1.00 84.75 266 CYS A O 1
ATOM 2161 N N . GLN A 1 267 ? 11.217 0.929 -39.132 1.00 83.44 267 GLN A N 1
ATOM 2162 C CA . GLN A 1 267 ? 10.629 -0.041 -38.207 1.00 83.44 267 GLN A CA 1
ATOM 2163 C C . GLN A 1 267 ? 11.421 -1.350 -38.119 1.00 83.44 267 GLN A C 1
ATOM 2165 O O . GLN A 1 267 ? 11.503 -1.935 -37.044 1.00 83.44 267 GLN A O 1
ATOM 2170 N N . ASN A 1 268 ? 12.000 -1.831 -39.221 1.00 88.50 268 ASN A N 1
ATOM 2171 C CA . ASN A 1 268 ? 12.797 -3.057 -39.202 1.00 88.50 268 ASN A CA 1
ATOM 2172 C C . ASN A 1 268 ? 14.144 -2.864 -38.496 1.00 88.50 268 ASN A C 1
ATOM 2174 O O . ASN A 1 268 ? 14.570 -3.763 -37.774 1.00 88.50 268 ASN A O 1
ATOM 2178 N N . VAL A 1 269 ? 14.795 -1.711 -38.684 1.00 85.31 269 VAL A N 1
ATOM 2179 C CA . VAL A 1 269 ? 16.038 -1.370 -37.977 1.00 85.31 269 VAL A CA 1
ATOM 2180 C C . VAL A 1 269 ? 15.763 -1.220 -36.480 1.00 85.31 269 VAL A C 1
ATOM 2182 O O . VAL A 1 269 ? 16.398 -1.911 -35.688 1.00 85.31 269 VAL A O 1
ATOM 2185 N N . MET A 1 270 ? 14.744 -0.443 -36.098 1.00 84.12 270 MET A N 1
ATOM 2186 C CA . MET A 1 270 ? 14.372 -0.237 -34.691 1.00 84.12 270 MET A CA 1
ATOM 2187 C C . MET A 1 270 ? 13.969 -1.539 -33.990 1.00 84.12 270 MET A C 1
ATOM 2189 O O . MET A 1 270 ? 14.411 -1.792 -32.876 1.00 84.12 270 MET A O 1
ATOM 2193 N N . LYS A 1 271 ? 13.215 -2.429 -34.651 1.00 81.38 271 LYS A N 1
ATOM 2194 C CA . LYS A 1 271 ? 12.894 -3.761 -34.099 1.00 81.38 271 LYS A CA 1
ATOM 2195 C C . LYS A 1 271 ? 14.130 -4.618 -33.836 1.00 81.38 271 LYS A C 1
ATOM 2197 O O . LYS A 1 271 ? 14.132 -5.395 -32.891 1.00 81.38 271 LYS A O 1
ATOM 2202 N N . GLY A 1 272 ? 15.154 -4.515 -34.684 1.00 85.06 272 GLY A N 1
ATOM 2203 C CA . GLY A 1 272 ? 16.421 -5.214 -34.469 1.00 85.06 272 GLY A CA 1
ATOM 2204 C C . GLY A 1 272 ? 17.226 -4.615 -33.315 1.00 85.06 272 GLY A C 1
ATOM 2205 O O . GLY A 1 272 ? 17.841 -5.353 -32.552 1.00 85.06 272 GLY A O 1
ATOM 2206 N N . CYS A 1 273 ? 17.196 -3.290 -33.179 1.00 83.00 273 CYS A N 1
ATOM 2207 C CA . CYS A 1 273 ? 17.874 -2.550 -32.118 1.00 83.00 273 CYS A CA 1
ATOM 2208 C C . CYS A 1 273 ? 17.257 -2.783 -30.735 1.00 83.00 273 CYS A C 1
ATOM 2210 O O . CYS A 1 273 ? 17.989 -3.006 -29.776 1.00 83.00 273 CYS A O 1
ATOM 2212 N N . LEU A 1 274 ? 15.925 -2.804 -30.664 1.00 81.75 274 LEU A N 1
ATOM 2213 C CA . LEU A 1 274 ? 15.146 -2.930 -29.431 1.00 81.75 274 LEU A CA 1
ATOM 2214 C C . LEU A 1 274 ? 14.701 -4.370 -29.141 1.00 81.75 274 LEU A C 1
ATOM 2216 O O . LEU A 1 274 ? 13.763 -4.588 -28.380 1.00 81.75 274 LEU A O 1
ATOM 2220 N N . ALA A 1 275 ? 15.324 -5.371 -29.769 1.00 84.50 275 ALA A N 1
ATOM 2221 C CA . ALA A 1 275 ? 14.899 -6.764 -29.640 1.00 84.50 275 ALA A CA 1
ATOM 2222 C C . ALA A 1 275 ? 14.941 -7.255 -28.181 1.00 84.50 275 ALA A C 1
ATOM 2224 O O . ALA A 1 275 ? 14.000 -7.895 -27.726 1.00 84.50 275 ALA A O 1
ATOM 2225 N N . ASN A 1 276 ? 15.989 -6.891 -27.433 1.00 81.75 276 ASN A N 1
ATOM 2226 C CA . ASN A 1 276 ? 16.133 -7.282 -26.027 1.00 81.75 276 ASN A CA 1
ATOM 2227 C C . ASN A 1 276 ? 15.094 -6.593 -25.129 1.00 81.75 276 ASN A C 1
ATOM 2229 O O . ASN A 1 276 ? 14.640 -7.171 -24.152 1.00 81.75 276 ASN A O 1
ATOM 2233 N N . GLN A 1 277 ? 14.719 -5.355 -25.450 1.00 80.25 277 GLN A N 1
ATOM 2234 C CA . GLN A 1 277 ? 13.691 -4.594 -24.744 1.00 80.25 277 GLN A CA 1
ATOM 2235 C C . GLN A 1 277 ? 12.296 -5.143 -25.059 1.00 80.25 277 GLN A C 1
ATOM 2237 O O . GLN A 1 277 ? 11.463 -5.274 -24.166 1.00 80.25 277 GLN A O 1
ATOM 2242 N N . ALA A 1 278 ? 12.061 -5.541 -26.310 1.00 83.69 278 ALA A N 1
ATOM 2243 C CA . ALA A 1 278 ? 10.816 -6.163 -26.743 1.00 83.69 278 ALA A CA 1
ATOM 2244 C C . ALA A 1 278 ? 10.550 -7.513 -26.051 1.00 83.69 278 ALA A C 1
ATOM 2246 O O . ALA A 1 278 ? 9.390 -7.882 -25.885 1.00 83.69 278 ALA A O 1
ATOM 2247 N N . ASP A 1 279 ? 11.587 -8.221 -25.592 1.00 85.94 279 ASP A N 1
ATOM 2248 C CA . ASP A 1 279 ? 11.423 -9.443 -24.794 1.00 85.94 279 ASP A CA 1
ATOM 2249 C C . ASP A 1 279 ? 10.770 -9.174 -23.421 1.00 85.94 279 ASP A C 1
ATOM 2251 O O . ASP A 1 279 ? 10.161 -10.082 -22.849 1.00 85.94 279 ASP A O 1
ATOM 2255 N N . LEU A 1 280 ? 10.849 -7.941 -22.893 1.00 86.44 280 LEU A N 1
ATOM 2256 C CA . LEU A 1 280 ? 10.190 -7.552 -21.638 1.00 86.44 280 LEU A CA 1
ATOM 2257 C C . LEU A 1 280 ? 8.714 -7.172 -21.818 1.00 86.44 280 LEU A C 1
ATOM 2259 O O . LEU A 1 280 ? 7.960 -7.259 -20.850 1.00 86.44 280 LEU A O 1
ATOM 2263 N N . ASP A 1 281 ? 8.283 -6.782 -23.021 1.00 83.50 281 ASP A N 1
ATOM 2264 C CA . ASP A 1 281 ? 6.913 -6.327 -23.312 1.00 83.50 281 ASP A CA 1
ATOM 2265 C C . ASP A 1 281 ? 5.797 -7.254 -22.775 1.00 83.50 281 ASP A C 1
ATOM 2267 O O . ASP A 1 281 ? 4.881 -6.756 -22.112 1.00 83.50 281 ASP A O 1
ATOM 2271 N N . PRO A 1 282 ? 5.824 -8.592 -22.968 1.00 90.62 282 PRO A N 1
ATOM 2272 C CA . PRO A 1 282 ? 4.751 -9.450 -22.465 1.00 90.62 282 PRO A CA 1
ATOM 2273 C C . PRO A 1 282 ? 4.654 -9.446 -20.933 1.00 90.62 282 PRO A C 1
ATOM 2275 O O . PRO A 1 282 ? 3.553 -9.353 -20.389 1.00 90.62 282 PRO A O 1
ATOM 2278 N N . GLU A 1 283 ? 5.789 -9.510 -20.235 1.00 89.75 283 GLU A N 1
ATOM 2279 C CA . GLU A 1 283 ? 5.828 -9.497 -18.768 1.00 89.75 283 GLU A CA 1
ATOM 2280 C C . GLU A 1 283 ? 5.471 -8.113 -18.213 1.00 89.75 283 GLU A C 1
ATOM 2282 O O . GLU A 1 283 ? 4.755 -8.003 -17.217 1.00 89.75 283 GLU A O 1
ATOM 2287 N N . TRP A 1 284 ? 5.896 -7.047 -18.897 1.00 88.75 284 TRP A N 1
ATOM 2288 C CA . TRP A 1 284 ? 5.550 -5.670 -18.557 1.00 88.75 284 TRP A CA 1
ATOM 2289 C C . TRP A 1 284 ? 4.043 -5.420 -18.659 1.00 88.75 284 TRP A C 1
ATOM 2291 O O . TRP A 1 284 ? 3.438 -4.861 -17.744 1.00 88.75 284 TRP A O 1
ATOM 2301 N N . ASN A 1 285 ? 3.399 -5.917 -19.718 1.00 87.19 285 ASN A N 1
ATOM 2302 C CA . ASN A 1 285 ? 1.949 -5.815 -19.888 1.00 87.19 285 ASN A CA 1
ATOM 2303 C C . ASN A 1 285 ? 1.175 -6.582 -18.802 1.00 87.19 285 ASN A C 1
ATOM 2305 O O . ASN A 1 285 ? 0.149 -6.100 -18.315 1.00 87.19 285 ASN A O 1
ATOM 2309 N N . VAL A 1 286 ? 1.667 -7.751 -18.373 1.00 90.38 286 VAL A N 1
ATOM 2310 C CA . VAL A 1 286 ? 1.095 -8.487 -17.229 1.00 90.38 286 VAL A CA 1
ATOM 2311 C C . VAL A 1 286 ? 1.271 -7.700 -15.929 1.00 90.38 286 VAL A C 1
ATOM 2313 O O . VAL A 1 286 ? 0.328 -7.584 -15.141 1.00 90.38 286 VAL A O 1
ATOM 2316 N N . PHE A 1 287 ? 2.457 -7.135 -15.714 1.00 87.81 287 PHE A N 1
ATOM 2317 C CA . PHE A 1 287 ? 2.784 -6.336 -14.540 1.00 87.81 287 PHE A CA 1
ATOM 2318 C C . PHE A 1 287 ? 1.886 -5.093 -14.423 1.00 87.81 287 PHE A C 1
ATOM 2320 O O . PHE A 1 287 ? 1.193 -4.944 -13.413 1.00 87.81 287 PHE A O 1
ATOM 2327 N N . ILE A 1 288 ? 1.790 -4.267 -15.470 1.00 84.75 288 ILE A N 1
ATOM 2328 C CA . ILE A 1 288 ? 0.914 -3.083 -15.500 1.00 84.75 288 ILE A CA 1
ATOM 2329 C C . ILE A 1 288 ? -0.565 -3.482 -15.386 1.00 84.75 288 ILE A C 1
ATOM 2331 O O . ILE A 1 288 ? -1.330 -2.858 -14.647 1.00 84.75 288 ILE A O 1
ATOM 2335 N N . GLY A 1 289 ? -0.972 -4.575 -16.041 1.00 83.12 289 GLY A N 1
ATOM 2336 C CA . GLY A 1 289 ? -2.336 -5.108 -15.964 1.00 83.12 289 GLY A CA 1
ATOM 2337 C C . GLY A 1 289 ? -2.768 -5.563 -14.559 1.00 83.12 289 GLY A C 1
ATOM 2338 O O . GLY A 1 289 ? -3.966 -5.712 -14.297 1.00 83.12 289 GLY A O 1
ATOM 2339 N N . SER A 1 290 ? -1.825 -5.754 -13.630 1.00 82.56 290 SER A N 1
ATOM 2340 C CA . SER A 1 290 ? -2.114 -6.127 -12.239 1.00 82.56 290 SER A CA 1
ATOM 2341 C C . SER A 1 290 ? -2.520 -4.938 -11.350 1.00 82.56 290 SER A C 1
ATOM 2343 O O . SER A 1 290 ? -3.274 -5.120 -10.390 1.00 82.56 290 SER A O 1
ATOM 2345 N N . PHE A 1 291 ? -2.114 -3.709 -11.685 1.00 80.31 291 PHE A N 1
ATOM 2346 C CA . PHE A 1 291 ? -2.359 -2.521 -10.856 1.00 80.31 291 PHE A CA 1
ATOM 2347 C C . PHE A 1 291 ? -3.836 -2.133 -10.676 1.00 80.31 291 PHE A C 1
ATOM 2349 O O . PHE A 1 291 ? -4.211 -1.820 -9.542 1.00 80.31 291 PHE A O 1
ATOM 2356 N N . PRO A 1 292 ? -4.722 -2.213 -11.691 1.00 72.25 292 PRO A N 1
ATOM 2357 C CA . PRO A 1 292 ? -6.147 -1.916 -11.513 1.00 72.25 292 PRO A CA 1
ATOM 2358 C C . PRO A 1 292 ? -6.830 -2.785 -10.445 1.00 72.25 292 PRO A C 1
ATOM 2360 O O . PRO A 1 292 ? -7.702 -2.312 -9.714 1.00 72.25 292 PRO A O 1
ATOM 2363 N N . HIS A 1 293 ? -6.409 -4.047 -10.302 1.00 71.31 293 HIS A N 1
ATOM 2364 C CA . HIS A 1 293 ? -6.930 -4.941 -9.266 1.00 71.31 293 HIS A CA 1
ATOM 2365 C C . HIS A 1 293 ? -6.505 -4.474 -7.869 1.00 71.31 293 HIS A C 1
ATOM 2367 O O . HIS A 1 293 ? -7.335 -4.418 -6.959 1.00 71.31 293 HIS A O 1
ATOM 2373 N N . SER A 1 294 ? -5.247 -4.065 -7.709 1.00 62.53 294 SER A N 1
ATOM 2374 C CA . SER A 1 294 ? -4.733 -3.518 -6.450 1.00 62.53 294 SER A CA 1
ATOM 2375 C C . SER A 1 294 ? -5.397 -2.186 -6.091 1.00 62.53 294 SER A C 1
ATOM 2377 O O . SER A 1 294 ? -5.792 -1.996 -4.944 1.00 62.53 294 SER A O 1
ATOM 2379 N N . LEU A 1 295 ? -5.630 -1.304 -7.069 1.00 63.88 295 LEU A N 1
ATOM 2380 C CA . LEU A 1 295 ? -6.355 -0.044 -6.869 1.00 63.88 295 LEU A CA 1
ATOM 2381 C C . LEU A 1 295 ? -7.800 -0.277 -6.412 1.00 63.88 295 LEU A C 1
ATOM 2383 O O . LEU A 1 295 ? -8.277 0.408 -5.512 1.00 63.88 295 LEU A O 1
ATOM 2387 N N . SER A 1 296 ? -8.489 -1.289 -6.948 1.00 60.22 296 SER A N 1
ATOM 2388 C CA . SER A 1 296 ? -9.844 -1.631 -6.492 1.00 60.22 296 SER A CA 1
ATOM 2389 C C . SER A 1 296 ? -9.890 -2.061 -5.018 1.00 60.22 296 SER A C 1
ATOM 2391 O O . SER A 1 296 ? -10.848 -1.748 -4.315 1.00 60.22 296 SER A O 1
ATOM 2393 N N . ALA A 1 297 ? -8.832 -2.709 -4.517 1.00 57.56 297 ALA A N 1
ATOM 2394 C CA . ALA A 1 297 ? -8.686 -3.044 -3.102 1.00 57.56 297 ALA A CA 1
ATOM 2395 C C . ALA A 1 297 ? -8.325 -1.819 -2.240 1.00 57.56 297 ALA A C 1
ATOM 2397 O O . ALA A 1 297 ? -8.683 -1.772 -1.069 1.00 57.56 297 ALA A O 1
ATOM 2398 N N . VAL A 1 298 ? -7.688 -0.798 -2.815 1.00 59.03 298 VAL A N 1
ATOM 2399 C CA . VAL A 1 298 ? -7.415 0.492 -2.158 1.00 59.03 298 VAL A CA 1
ATOM 2400 C C . VAL A 1 298 ? -8.678 1.353 -2.064 1.00 59.03 298 VAL A C 1
ATOM 2402 O O . VAL A 1 298 ? -8.920 1.973 -1.032 1.00 59.03 298 VAL A O 1
ATOM 2405 N N . TYR A 1 299 ? -9.565 1.305 -3.061 1.00 58.94 299 TYR A N 1
ATOM 2406 C CA . TYR A 1 299 ? -10.918 1.867 -2.943 1.00 58.94 299 TYR A CA 1
ATOM 2407 C C . TYR A 1 299 ? -11.711 1.251 -1.782 1.00 58.94 299 TYR A C 1
ATOM 2409 O O . TYR A 1 299 ? -12.582 1.909 -1.214 1.00 58.94 299 TYR A O 1
ATOM 2417 N N . VAL A 1 300 ? -11.389 0.017 -1.373 1.00 55.25 300 VAL A N 1
ATOM 2418 C CA . VAL A 1 300 ? -11.968 -0.578 -0.162 1.00 55.25 300 VAL A CA 1
ATOM 2419 C C . VAL A 1 300 ? -11.474 0.130 1.101 1.00 55.25 300 VAL A C 1
ATOM 2421 O O . VAL A 1 300 ? -12.286 0.261 2.000 1.00 55.25 300 VAL A O 1
ATOM 2424 N N . LEU A 1 301 ? -10.240 0.660 1.180 1.00 53.78 301 LEU A N 1
ATOM 2425 C CA . LEU A 1 301 ? -9.802 1.506 2.314 1.00 53.78 301 LEU A CA 1
ATOM 2426 C C . LEU A 1 301 ? -10.615 2.801 2.399 1.00 53.78 301 LEU A C 1
ATOM 2428 O O . LEU A 1 301 ? -11.065 3.156 3.483 1.00 53.78 301 LEU A O 1
ATOM 2432 N N . TYR A 1 302 ? -10.875 3.452 1.262 1.00 56.84 302 TYR A N 1
ATOM 2433 C CA . TYR A 1 302 ? -11.747 4.632 1.202 1.00 56.84 302 TYR A CA 1
ATOM 2434 C C . TYR A 1 302 ? -13.167 4.317 1.701 1.00 56.84 302 TYR A C 1
ATOM 2436 O O . TYR A 1 302 ? -13.658 4.954 2.628 1.00 56.84 302 TYR A O 1
ATOM 2444 N N . MET A 1 303 ? -13.790 3.264 1.159 1.00 50.62 303 MET A N 1
ATOM 2445 C CA . MET A 1 303 ? -15.141 2.827 1.555 1.00 50.62 303 MET A CA 1
ATOM 2446 C C . MET A 1 303 ? -15.205 2.295 2.992 1.00 50.62 303 MET A C 1
ATOM 2448 O O . MET A 1 303 ? -16.264 2.252 3.615 1.00 50.62 303 MET A O 1
ATOM 2452 N N . PHE A 1 304 ? -14.078 1.834 3.517 1.00 53.03 304 PHE A N 1
ATOM 2453 C CA . PHE A 1 304 ? -13.953 1.314 4.864 1.00 53.03 304 PHE A CA 1
ATOM 2454 C C . PHE A 1 304 ? -13.843 2.430 5.902 1.00 53.03 304 PHE A C 1
ATOM 2456 O O . PHE A 1 304 ? -14.435 2.316 6.972 1.00 53.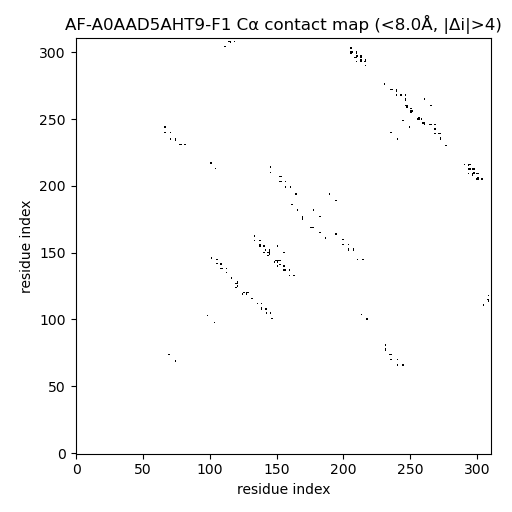03 304 PHE A O 1
ATOM 2463 N N . CYS A 1 305 ? -13.166 3.531 5.575 1.00 49.44 305 CYS A N 1
ATOM 2464 C CA . CYS A 1 305 ? -13.231 4.747 6.380 1.00 49.44 305 CYS A CA 1
ATOM 2465 C C . CYS A 1 305 ? -14.665 5.267 6.460 1.00 49.44 305 CYS A C 1
ATOM 2467 O O . CYS A 1 305 ? -15.129 5.569 7.555 1.00 49.44 305 CYS A O 1
ATOM 2469 N N . ASP A 1 306 ? -15.412 5.223 5.355 1.00 42.00 306 ASP A N 1
ATOM 2470 C CA . ASP A 1 306 ? -16.849 5.519 5.358 1.00 42.00 306 ASP A CA 1
ATOM 2471 C C . ASP A 1 306 ? -17.671 4.516 6.197 1.00 42.00 306 ASP A C 1
ATOM 2473 O O . ASP A 1 306 ? -18.671 4.892 6.806 1.00 42.00 306 ASP A O 1
ATOM 2477 N N . LEU A 1 307 ? -17.250 3.246 6.289 1.00 38.50 307 LEU A N 1
ATOM 2478 C CA . LEU A 1 307 ? -17.913 2.213 7.099 1.00 38.50 307 LEU A CA 1
ATOM 2479 C C . LEU A 1 307 ? -17.621 2.348 8.604 1.00 38.50 307 LEU A C 1
ATOM 2481 O O . LEU A 1 307 ? -18.525 2.149 9.412 1.00 38.50 307 LEU A O 1
ATOM 2485 N N . ILE A 1 308 ? -16.391 2.706 8.989 1.00 45.62 308 ILE A N 1
ATOM 2486 C CA . ILE A 1 308 ? -16.045 3.074 10.372 1.00 45.62 308 ILE A CA 1
ATOM 2487 C C . ILE A 1 308 ? -16.798 4.346 10.786 1.00 45.62 308 ILE A C 1
ATOM 2489 O O . ILE A 1 308 ? -17.226 4.449 11.931 1.00 45.62 308 ILE A O 1
ATOM 2493 N N . LEU A 1 309 ? -17.009 5.284 9.857 1.00 36.47 309 LEU A N 1
ATOM 2494 C CA . LEU A 1 309 ? -17.824 6.486 10.067 1.00 36.47 309 LEU A CA 1
ATOM 2495 C C . LEU A 1 309 ? -19.338 6.204 10.149 1.00 36.47 309 LEU A C 1
ATOM 2497 O O . LEU A 1 309 ? -20.105 7.079 10.546 1.00 36.47 309 LEU A O 1
ATOM 2501 N N . ALA A 1 310 ? -19.785 5.002 9.776 1.00 32.97 310 ALA A N 1
ATOM 2502 C CA . ALA A 1 310 ? -21.189 4.591 9.824 1.00 32.97 310 ALA A CA 1
ATOM 2503 C C . ALA A 1 310 ? -21.557 3.752 11.070 1.00 32.97 310 ALA A C 1
ATOM 2505 O O . ALA A 1 310 ? -22.727 3.381 11.216 1.00 32.97 310 ALA A O 1
ATOM 2506 N N . LEU A 1 311 ? -20.585 3.449 11.941 1.00 39.34 311 LEU A N 1
ATOM 2507 C CA . LEU A 1 311 ? -20.758 2.803 13.254 1.00 39.34 311 LEU A CA 1
ATOM 2508 C C . LEU A 1 311 ? -20.777 3.843 14.383 1.00 39.34 311 LEU A C 1
ATOM 2510 O O . LEU A 1 311 ? -21.581 3.653 15.323 1.00 39.34 311 LEU A O 1
#

Solvent-accessible surface area (backbone atoms only — not comparable to full-atom values): 18817 Å² total; per-residue (Å²): 135,91,79,89,77,92,82,85,88,78,91,80,91,84,87,82,88,86,85,89,82,89,87,80,92,89,82,81,71,64,76,66,50,65,63,51,59,61,52,56,53,54,55,54,57,54,58,54,71,74,65,69,76,60,64,66,53,56,53,50,54,48,55,50,51,58,45,59,56,40,60,45,50,52,52,48,50,54,51,47,68,73,49,71,82,73,80,87,86,84,91,79,90,74,77,89,74,81,68,52,62,63,56,59,56,51,48,50,53,53,52,44,51,53,49,49,51,56,49,40,41,71,75,53,33,69,67,36,66,77,52,40,64,64,56,53,52,51,54,50,49,53,52,37,37,68,78,65,46,98,59,60,63,69,58,54,51,50,52,47,54,50,54,50,49,55,52,50,50,47,66,78,40,66,94,55,89,81,51,72,71,52,53,57,52,47,62,76,41,40,86,80,66,32,90,66,57,66,50,66,62,54,50,48,58,48,52,52,51,17,54,51,26,45,48,51,47,42,54,44,53,54,50,50,51,54,50,51,61,52,60,71,67,58,76,81,49,74,70,34,52,55,46,52,46,52,58,70,47,47,41,49,81,71,73,39,85,84,71,75,65,53,70,71,56,48,53,55,48,50,52,64,57,42,44,76,61,57,68,45,48,68,60,49,54,54,55,62,65,46,47,64,61,28,50,57,32,40,51,44,51,58,56,42,50,54,50,63,73,72,109

Radius of gyration: 47.14 Å; Cα contacts (8 Å, |Δi|>4): 111; chains: 1; bounding box: 112×78×135 Å

Organism: Silurus asotus (NCBI:txid30991)